Protein AF-A0A1V5IA19-F1 (afdb_monomer_lite)

Radius of gyration: 36.43 Å; chains: 1; bounding box: 67×86×85 Å

Foldseek 3Di:
DQLVVLCVLLVHDQPDDLVVLVVSLVVLCVCLPCVRPNPVSVVSNVSNVVSNVVNVPDDPVSSVVSVVVVVVVDDDDDDDPPDDCPVVVVVVVVVVVVVVVVVVVVVVVVVVVVVVVVVVVVVVVVVVVCVVCVVPDPPCDLLNQLQDPDPVSNLVSLVVQLADADDPSSLVSNLVSLLPDPDAPSSLVSVLSGDDDLVSLQSSLVSNLVPLQVYDPVSLVSNLVSQPDPVSNAVSLLSQLPHPDLQSVLVSLVSHDDLAAHDPVSVVVQLVPLPRPSNQLSNLVSCLRNPDDPVCLVSLVCQLPPRPDPSSVVSSVVSCVVVVSD

Structure (mmCIF, N/CA/C/O backbone):
data_AF-A0A1V5IA19-F1
#
_entry.id   AF-A0A1V5IA19-F1
#
loop_
_atom_site.group_PDB
_atom_site.id
_atom_site.type_symbol
_atom_site.label_atom_id
_atom_site.label_alt_id
_atom_site.label_comp_id
_atom_site.label_asym_id
_atom_site.label_entity_id
_atom_site.label_seq_id
_atom_site.pdbx_PDB_ins_code
_atom_site.Cartn_x
_atom_site.Cartn_y
_atom_site.Cartn_z
_atom_site.occupancy
_atom_site.B_iso_or_equiv
_atom_site.auth_seq_id
_atom_site.auth_comp_id
_atom_site.auth_asym_id
_atom_site.auth_atom_id
_atom_site.pdbx_PDB_model_num
ATOM 1 N N . MET A 1 1 ? -16.331 -37.159 50.639 1.00 64.25 1 MET A N 1
ATOM 2 C CA . MET A 1 1 ? -17.154 -36.950 49.437 1.00 64.25 1 MET A CA 1
ATOM 3 C C . MET A 1 1 ? -16.728 -37.966 48.397 1.00 64.25 1 MET A C 1
ATOM 5 O O . MET A 1 1 ? -15.688 -37.807 47.776 1.00 64.25 1 MET A O 1
ATOM 9 N N . GLU A 1 2 ? -17.451 -39.065 48.281 1.00 78.88 2 GLU A N 1
ATOM 10 C CA . GLU A 1 2 ? -17.140 -40.102 47.293 1.00 78.88 2 GLU A CA 1
ATOM 11 C C . GLU A 1 2 ? -17.305 -39.559 45.860 1.00 78.88 2 GLU A C 1
ATOM 13 O O . GLU A 1 2 ? -18.083 -38.634 45.621 1.00 78.88 2 GLU A O 1
ATOM 18 N N . LEU A 1 3 ? -16.591 -40.120 44.872 1.00 80.50 3 LEU A N 1
ATOM 19 C CA . LEU A 1 3 ? -16.709 -39.660 43.474 1.00 80.50 3 LEU A CA 1
ATOM 20 C C . LEU A 1 3 ? -18.140 -39.820 42.942 1.00 80.50 3 LEU A C 1
ATOM 22 O O . LEU A 1 3 ? -18.610 -38.981 42.179 1.00 80.50 3 LEU A O 1
ATOM 26 N N . SER A 1 4 ? -18.859 -40.848 43.398 1.00 77.81 4 SER A N 1
ATOM 27 C CA . SER A 1 4 ? -20.273 -41.056 43.077 1.00 77.81 4 SER A CA 1
ATOM 28 C C . SER A 1 4 ? -21.171 -39.937 43.600 1.00 77.81 4 SER A C 1
ATOM 30 O O . SER A 1 4 ? -22.060 -39.501 42.878 1.00 77.81 4 SER A O 1
ATOM 32 N N . GLU A 1 5 ? -20.908 -39.441 44.811 1.00 81.88 5 GLU A N 1
ATOM 33 C CA . GLU A 1 5 ? -21.645 -38.318 45.401 1.00 81.88 5 GLU A CA 1
ATOM 34 C C . GLU A 1 5 ? -21.356 -37.022 44.638 1.00 81.88 5 GLU A C 1
ATOM 36 O O . GLU A 1 5 ? -22.240 -36.189 44.492 1.00 81.88 5 GLU A O 1
ATOM 41 N N . CYS A 1 6 ? -20.148 -36.865 44.084 1.00 85.31 6 CYS A N 1
ATOM 42 C CA . CYS A 1 6 ? -19.801 -35.697 43.271 1.00 85.31 6 CYS A CA 1
ATOM 43 C C . CYS A 1 6 ? -20.632 -35.627 41.976 1.00 85.31 6 CYS A C 1
ATOM 45 O O . CYS A 1 6 ? -21.045 -34.539 41.573 1.00 85.31 6 CYS A O 1
ATOM 47 N N . PHE A 1 7 ? -20.898 -36.772 41.330 1.00 85.12 7 PHE A N 1
ATOM 48 C CA . PHE A 1 7 ? -21.790 -36.832 40.163 1.00 85.12 7 PHE A CA 1
ATOM 49 C C . PHE A 1 7 ? -23.240 -36.508 40.550 1.00 85.12 7 PHE A C 1
ATOM 51 O O . PHE A 1 7 ? -23.901 -35.743 39.846 1.00 85.12 7 PHE A O 1
ATOM 58 N N . ASP A 1 8 ? -23.695 -37.021 41.696 1.00 86.94 8 ASP A N 1
ATOM 59 C CA . ASP A 1 8 ? -25.050 -36.793 42.202 1.00 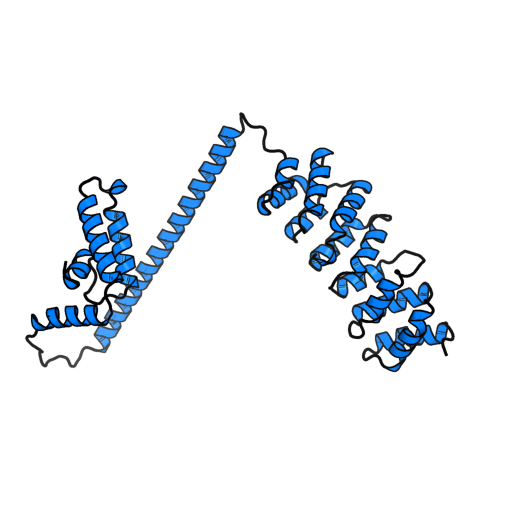86.94 8 ASP A CA 1
ATOM 60 C C . ASP A 1 8 ? -25.257 -35.308 42.604 1.00 86.94 8 ASP A C 1
ATOM 62 O O . ASP A 1 8 ? -26.264 -34.707 42.231 1.00 86.94 8 ASP A O 1
ATOM 66 N N . ILE A 1 9 ? -24.268 -34.665 43.249 1.00 86.69 9 ILE A N 1
ATOM 67 C CA . ILE A 1 9 ? -24.278 -33.227 43.607 1.00 86.69 9 ILE A CA 1
ATOM 68 C C . ILE A 1 9 ? -24.351 -32.330 42.364 1.00 86.69 9 ILE A C 1
ATOM 70 O O . ILE A 1 9 ? -25.044 -31.314 42.369 1.00 86.69 9 ILE A O 1
ATOM 74 N N . LEU A 1 10 ? -23.644 -32.693 41.290 1.00 85.62 10 LEU A N 1
ATOM 75 C CA . LEU A 1 10 ? -23.668 -31.950 40.027 1.00 85.62 10 LEU A CA 1
ATOM 76 C C . LEU A 1 10 ? -24.864 -32.318 39.130 1.00 85.62 10 LEU A C 1
ATOM 78 O O . LEU A 1 10 ? -25.045 -31.696 38.081 1.00 85.62 10 LEU A O 1
ATOM 82 N N . GLY A 1 11 ? -25.677 -33.306 39.519 1.00 85.38 11 GLY A N 1
ATOM 83 C CA . GLY A 1 11 ? -26.848 -33.754 38.764 1.00 85.38 11 GLY A CA 1
ATOM 84 C C . GLY A 1 11 ? -26.503 -34.376 37.408 1.00 85.38 11 GLY A C 1
ATOM 85 O O . GLY A 1 11 ? -27.254 -34.217 36.445 1.00 85.38 11 GLY A O 1
ATOM 86 N N . VAL A 1 12 ? -25.349 -35.037 37.307 1.00 87.62 12 VAL A N 1
ATOM 87 C CA . VAL A 1 12 ? -24.861 -35.683 36.079 1.00 87.62 12 VAL A CA 1
ATOM 88 C C . VAL A 1 12 ? -24.799 -37.197 36.245 1.00 87.62 12 VAL A C 1
ATOM 90 O O . VAL A 1 12 ? -24.646 -37.712 37.350 1.00 87.62 12 VAL A O 1
ATOM 93 N N . GLN A 1 13 ? -24.914 -37.928 35.134 1.00 80.56 13 GLN A N 1
ATOM 94 C CA . GLN A 1 13 ? -24.829 -39.386 35.169 1.00 80.56 13 GLN A CA 1
ATOM 95 C C . GLN A 1 13 ? -23.441 -39.845 35.656 1.00 80.56 13 GLN A C 1
ATOM 97 O O . GLN A 1 13 ? -22.431 -39.235 35.290 1.00 80.56 13 GLN A O 1
ATOM 102 N N . PRO A 1 14 ? -23.357 -40.926 36.453 1.00 77.81 14 PRO A N 1
ATOM 103 C CA . PRO A 1 14 ? -22.077 -41.487 36.864 1.00 77.81 14 PRO A CA 1
ATOM 104 C C . PRO A 1 14 ? -21.232 -41.871 35.640 1.00 77.81 14 PRO A C 1
ATOM 106 O O . PRO A 1 14 ? -21.644 -42.701 34.832 1.00 77.81 14 PRO A O 1
ATOM 109 N N . GLY A 1 15 ? -20.048 -41.265 35.502 1.00 74.25 15 GLY A N 1
ATOM 110 C CA . GLY A 1 15 ? -19.175 -41.455 34.336 1.00 74.25 15 GLY A CA 1
ATOM 111 C C . G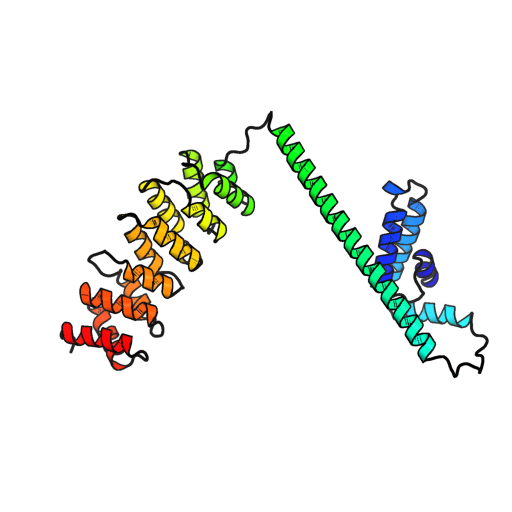LY A 1 15 ? -19.396 -40.461 33.188 1.00 74.25 15 GLY A C 1
ATOM 112 O O . GLY A 1 15 ? -18.849 -40.671 32.107 1.00 74.25 15 GLY A O 1
ATOM 113 N N . ALA A 1 16 ? -20.162 -39.387 33.411 1.00 78.62 16 ALA A N 1
ATOM 114 C CA . ALA A 1 16 ? -20.313 -38.277 32.470 1.00 78.62 16 ALA A CA 1
ATOM 115 C C . ALA A 1 16 ? -18.956 -37.711 32.015 1.00 78.62 16 ALA A C 1
ATOM 117 O O . ALA A 1 16 ? -18.002 -37.608 32.795 1.00 78.62 16 ALA A O 1
ATOM 118 N N . HIS A 1 17 ? -18.876 -37.304 30.746 1.00 77.25 17 HIS A N 1
ATOM 119 C CA . HIS A 1 17 ? -17.646 -36.755 30.177 1.00 77.25 17 HIS A CA 1
ATOM 120 C C . HIS A 1 17 ? -17.290 -35.413 30.846 1.00 77.25 17 HIS A C 1
ATOM 122 O O . HIS A 1 17 ? -18.173 -34.628 31.190 1.00 77.25 17 HIS A O 1
ATOM 128 N N . LEU A 1 18 ? -15.999 -35.069 30.963 1.00 76.56 18 LEU A N 1
ATOM 129 C CA . LEU A 1 18 ? -15.541 -33.820 31.610 1.00 76.56 18 LEU A CA 1
ATOM 130 C C . LEU A 1 18 ? -16.219 -32.548 31.058 1.00 76.56 18 LEU A C 1
ATOM 132 O O . LEU A 1 18 ? -16.437 -31.582 31.789 1.00 76.56 18 LEU A O 1
ATOM 136 N N . LYS A 1 19 ? -16.592 -32.553 29.770 1.00 76.00 19 LYS A N 1
ATOM 137 C CA . LYS A 1 19 ? -17.364 -31.467 29.134 1.00 76.00 19 LYS A CA 1
ATOM 138 C C . LYS A 1 19 ? -18.762 -31.304 29.751 1.00 76.00 19 LYS A C 1
ATOM 140 O O . LYS A 1 19 ? -19.188 -30.177 29.993 1.00 76.00 19 LYS A O 1
ATOM 145 N N . GLU A 1 20 ? -19.448 -32.406 30.043 1.00 81.00 20 GLU A N 1
ATOM 146 C CA . GLU A 1 20 ? -20.772 -32.421 30.678 1.00 81.00 20 GLU A CA 1
ATOM 147 C C . GLU A 1 20 ? -20.682 -32.023 32.150 1.00 81.00 20 GLU A C 1
ATOM 149 O O . GLU A 1 20 ? -21.461 -31.185 32.600 1.00 81.00 20 GLU A O 1
ATOM 154 N N . VAL A 1 21 ? -19.671 -32.525 32.867 1.00 84.12 21 VAL A N 1
ATOM 155 C CA . VAL A 1 21 ? -19.381 -32.147 34.261 1.00 84.12 21 VAL A CA 1
ATOM 156 C C . VAL A 1 21 ? -19.134 -30.637 34.372 1.00 84.12 21 VAL A C 1
ATOM 158 O O . VAL A 1 21 ? -19.717 -29.965 35.223 1.00 84.12 21 VAL A O 1
ATOM 161 N N . ARG A 1 22 ? -18.340 -30.063 33.455 1.00 82.12 22 ARG A N 1
ATOM 162 C CA . ARG A 1 22 ? -18.077 -28.614 33.395 1.00 82.12 22 ARG A CA 1
ATOM 163 C C . ARG A 1 22 ? -19.333 -27.808 33.057 1.00 82.12 22 ARG A C 1
ATOM 165 O O . ARG A 1 22 ? -19.540 -26.736 33.620 1.00 82.12 22 ARG A O 1
ATOM 172 N N . SER A 1 23 ? -20.163 -28.301 32.140 1.00 84.50 23 SER A N 1
ATOM 173 C CA . SER A 1 23 ? -21.427 -27.651 31.773 1.00 84.50 23 SER A CA 1
ATOM 174 C C . SER A 1 23 ? -22.426 -27.655 32.936 1.00 84.50 23 SER A C 1
ATOM 176 O O . SER A 1 23 ? -23.037 -26.631 33.241 1.00 84.50 23 SER A O 1
ATOM 178 N N . ALA A 1 24 ? -22.559 -28.785 33.632 1.00 86.69 24 ALA A N 1
ATOM 179 C CA . ALA A 1 24 ? -23.421 -28.921 34.800 1.00 86.69 24 ALA A CA 1
ATOM 180 C C . ALA A 1 24 ? -22.971 -28.018 35.953 1.00 86.69 24 ALA A C 1
ATOM 182 O O . ALA A 1 24 ? -23.788 -27.263 36.477 1.00 86.69 24 ALA A O 1
ATOM 183 N N . PHE A 1 25 ? -21.669 -27.994 36.253 1.00 89.19 25 PHE A N 1
ATOM 184 C CA . PHE A 1 25 ? -21.111 -27.078 37.243 1.00 89.19 25 PHE A CA 1
ATOM 185 C C . PHE A 1 25 ? -21.406 -25.613 36.902 1.00 89.19 25 PHE A C 1
ATOM 187 O O . PHE A 1 25 ? -21.880 -24.883 37.762 1.00 89.19 25 PHE A O 1
ATOM 194 N N . ARG A 1 26 ? -21.217 -25.177 35.646 1.00 87.31 26 ARG A N 1
ATOM 195 C CA . ARG A 1 26 ? -21.513 -23.788 35.237 1.00 87.31 26 ARG A CA 1
ATOM 196 C C . ARG A 1 26 ? -22.980 -23.411 35.447 1.00 87.31 26 ARG A C 1
ATOM 198 O O . ARG A 1 26 ? -23.256 -22.312 35.915 1.00 87.31 26 ARG A O 1
ATOM 205 N N . ARG A 1 27 ? -23.916 -24.307 35.120 1.00 85.56 27 ARG A N 1
ATOM 206 C CA . ARG A 1 27 ? -25.356 -24.068 35.328 1.00 85.56 27 ARG A CA 1
ATOM 207 C C . ARG A 1 27 ? -25.702 -23.956 36.814 1.00 85.56 27 ARG A C 1
ATOM 209 O O . ARG A 1 27 ? -26.447 -23.061 37.206 1.00 85.56 27 ARG A O 1
ATOM 216 N N . LEU A 1 28 ? -25.127 -24.831 37.636 1.00 86.31 28 LEU A N 1
ATOM 217 C CA . LEU A 1 28 ? -25.363 -24.860 39.079 1.00 86.31 28 LEU A CA 1
ATOM 218 C C . LEU A 1 28 ? -24.714 -23.649 39.775 1.00 86.31 28 LEU A C 1
ATOM 220 O O . LEU A 1 28 ? -25.353 -22.987 40.586 1.00 86.31 28 LEU A O 1
ATOM 224 N N . ALA A 1 29 ? -23.502 -23.274 39.361 1.00 84.94 29 ALA A N 1
ATOM 225 C CA . ALA A 1 29 ? -22.783 -22.090 39.824 1.00 84.94 29 ALA A CA 1
ATOM 226 C C . ALA A 1 29 ? -23.553 -20.790 39.555 1.00 84.94 29 ALA A C 1
ATOM 228 O O . ALA A 1 29 ? -23.636 -19.947 40.438 1.00 84.94 29 ALA A O 1
ATOM 229 N N . LEU A 1 30 ? -24.163 -20.648 38.373 1.00 82.44 30 LEU A N 1
ATOM 230 C CA . LEU A 1 30 ? -24.987 -19.481 38.034 1.00 82.44 30 LEU A CA 1
ATOM 231 C C . LEU A 1 30 ? -26.277 -19.401 38.861 1.00 82.44 30 LEU A C 1
ATOM 233 O O . LEU A 1 30 ? -26.763 -18.310 39.126 1.00 82.44 30 LEU A O 1
ATOM 237 N N . THR A 1 31 ? -26.825 -20.544 39.274 1.00 79.19 31 THR A N 1
ATOM 238 C CA . THR A 1 31 ? -28.091 -20.601 40.024 1.00 79.19 31 THR A CA 1
ATOM 239 C C . THR A 1 31 ? -27.874 -20.431 41.529 1.00 79.19 31 THR A C 1
ATOM 241 O O . THR A 1 31 ? -28.753 -19.945 42.233 1.00 79.19 31 THR A O 1
ATOM 244 N N . CYS A 1 32 ? -26.711 -20.838 42.041 1.00 77.88 32 CYS A N 1
ATOM 245 C CA . CYS A 1 32 ? -26.396 -20.821 43.470 1.00 77.88 32 CYS A CA 1
ATOM 246 C C . CYS A 1 32 ? -25.354 -19.765 43.862 1.00 77.88 32 CYS A C 1
ATOM 248 O O . CYS A 1 32 ? -24.924 -19.766 45.014 1.00 77.88 32 CYS A O 1
ATOM 250 N N . HIS A 1 33 ? -24.940 -18.880 42.944 1.00 76.38 33 HIS A N 1
ATOM 251 C CA . HIS A 1 33 ? -23.956 -17.840 43.250 1.00 76.38 33 HIS A CA 1
ATOM 252 C C . HIS A 1 33 ? -24.447 -16.969 44.420 1.00 76.38 33 HIS A C 1
ATOM 254 O O . HIS A 1 33 ? -25.610 -16.551 44.397 1.00 76.38 33 HIS A O 1
ATOM 260 N N . PRO A 1 34 ? -23.603 -16.677 45.427 1.00 70.50 34 PRO A N 1
ATOM 261 C CA . PRO A 1 34 ? -24.011 -15.916 46.612 1.00 70.50 34 PRO A CA 1
ATOM 262 C C . PRO A 1 34 ? -24.592 -14.534 46.272 1.00 70.50 34 PRO A C 1
ATOM 264 O O . PRO A 1 34 ? -25.526 -14.099 46.940 1.00 70.50 34 PRO A O 1
ATOM 267 N N . ASP A 1 35 ? -24.134 -13.909 45.184 1.00 71.06 35 ASP A N 1
ATOM 268 C CA . ASP A 1 35 ? -24.657 -12.617 44.709 1.00 71.06 35 ASP A CA 1
ATOM 269 C C . ASP A 1 35 ? -26.088 -12.694 44.143 1.00 71.06 35 ASP A C 1
ATOM 271 O O . ASP A 1 35 ? -26.789 -11.688 44.101 1.00 71.06 35 ASP A O 1
ATOM 275 N N . LEU A 1 36 ? -26.530 -13.875 43.693 1.00 66.75 36 LEU A N 1
ATOM 276 C CA . LEU A 1 36 ? -27.836 -14.090 43.052 1.00 66.75 36 LEU A CA 1
ATOM 277 C C . LEU A 1 36 ? -28.843 -14.786 43.980 1.00 66.75 36 LEU A C 1
ATOM 279 O O . LEU A 1 36 ? -30.028 -14.474 43.947 1.00 66.75 36 LEU A O 1
ATOM 283 N N . ALA A 1 37 ? -28.384 -15.735 44.801 1.00 68.38 37 ALA A N 1
ATOM 284 C CA . ALA A 1 37 ? -29.232 -16.581 45.649 1.00 68.38 37 ALA A CA 1
ATOM 285 C C . ALA A 1 37 ? -29.076 -16.303 47.158 1.00 68.38 37 ALA A C 1
ATOM 287 O O . ALA A 1 37 ? -29.690 -16.984 47.985 1.00 68.38 37 ALA A O 1
ATOM 288 N N . GLY A 1 38 ? -28.243 -15.327 47.532 1.00 70.56 38 GLY A N 1
ATOM 289 C CA . GLY A 1 38 ? -27.982 -14.963 48.922 1.00 70.56 38 GLY A CA 1
ATOM 290 C C . GLY A 1 38 ? -27.240 -16.048 49.725 1.00 70.56 38 GLY A C 1
ATOM 291 O O . GLY A 1 38 ? -26.762 -17.047 49.173 1.00 70.56 38 GLY A O 1
ATOM 292 N N . PRO A 1 39 ? -27.148 -15.901 51.060 1.00 68.94 39 PRO A N 1
ATOM 293 C CA . PRO A 1 39 ? -26.340 -16.773 51.925 1.00 68.94 39 PRO A CA 1
ATOM 294 C C . PRO A 1 39 ? -26.806 -18.240 51.961 1.00 68.94 39 PRO A C 1
ATOM 296 O O . PRO A 1 39 ? -26.030 -19.128 52.313 1.00 68.94 39 PRO A O 1
ATOM 299 N N . GLN A 1 40 ? -28.045 -18.532 51.549 1.00 68.88 40 GLN A N 1
ATOM 300 C CA . GLN A 1 40 ? -28.533 -19.910 51.407 1.00 68.88 40 GLN A CA 1
ATOM 301 C C . GLN A 1 40 ? -27.954 -20.625 50.170 1.00 68.88 40 GLN A C 1
ATOM 303 O O . GLN A 1 40 ? -27.815 -21.851 50.177 1.00 68.88 40 GLN A O 1
ATOM 308 N N . GLY A 1 41 ? -27.582 -19.876 49.123 1.00 70.81 41 GLY A N 1
ATOM 309 C CA . GLY A 1 41 ? -26.929 -20.396 47.917 1.00 70.81 41 GLY A CA 1
ATOM 310 C C . GLY A 1 41 ? -25.456 -20.750 48.127 1.00 70.81 41 GLY A C 1
ATOM 311 O O . GLY A 1 41 ? -24.969 -21.705 47.522 1.00 70.81 41 GLY A O 1
ATOM 312 N N . ALA A 1 42 ? -24.780 -20.068 49.059 1.00 74.50 42 ALA A N 1
ATOM 313 C CA . ALA A 1 42 ? -23.351 -20.237 49.328 1.00 74.50 42 ALA A CA 1
ATOM 314 C C . ALA A 1 42 ? -22.967 -21.687 49.679 1.00 74.50 42 ALA A C 1
ATOM 316 O O . ALA A 1 42 ? -22.037 -22.233 49.092 1.00 74.50 42 ALA A O 1
ATOM 317 N N . LYS A 1 43 ? -23.739 -22.363 50.545 1.00 80.88 43 LYS A N 1
ATOM 318 C CA . LYS A 1 43 ? -23.477 -23.768 50.925 1.00 80.88 43 LYS A CA 1
ATOM 319 C C . LYS A 1 43 ? -23.622 -24.739 49.746 1.00 80.88 43 LYS A C 1
ATOM 321 O O . LYS A 1 43 ? -22.866 -25.700 49.628 1.00 80.88 43 LYS A O 1
ATOM 326 N N . LYS A 1 44 ? -24.590 -24.492 48.856 1.00 80.69 44 LYS A N 1
ATOM 327 C CA . LYS A 1 44 ? -24.808 -25.307 47.645 1.00 80.69 44 LYS A CA 1
ATOM 328 C C . LYS A 1 44 ? -23.730 -25.042 46.596 1.00 80.69 44 LYS A C 1
ATOM 330 O O . LYS A 1 44 ? -23.282 -25.974 45.933 1.00 80.69 44 LYS A O 1
ATOM 335 N N . PHE A 1 45 ? -23.294 -23.790 46.477 1.00 85.81 45 PHE A N 1
ATOM 336 C CA . PHE A 1 45 ? -22.192 -23.394 45.611 1.00 85.81 45 PHE A CA 1
ATOM 337 C C . PHE A 1 45 ? -20.872 -24.035 46.050 1.00 85.81 45 PHE A C 1
ATOM 339 O O . PHE A 1 45 ? -20.174 -24.620 45.226 1.00 85.81 45 PHE A O 1
ATOM 346 N N . GLU A 1 46 ? -20.572 -24.005 47.348 1.00 85.94 46 GLU A N 1
ATOM 347 C CA . GLU A 1 46 ? -19.384 -24.633 47.924 1.00 85.94 46 GLU A CA 1
ATOM 348 C C . GLU A 1 46 ? -19.384 -26.154 47.704 1.00 85.94 46 GLU A C 1
ATOM 350 O O . GLU A 1 46 ? -18.395 -26.709 47.222 1.00 85.94 46 GLU A O 1
ATOM 355 N N . ALA A 1 47 ? -20.519 -26.824 47.940 1.00 86.50 47 ALA A N 1
ATOM 356 C CA . ALA A 1 47 ? -20.665 -28.256 47.675 1.00 86.50 47 ALA A CA 1
ATOM 357 C C . ALA A 1 47 ? -20.452 -28.605 46.189 1.00 86.50 47 ALA A C 1
ATOM 359 O O . ALA A 1 47 ? -19.762 -29.576 45.869 1.00 86.50 47 ALA A O 1
ATOM 360 N N . ALA A 1 48 ? -20.989 -27.797 45.270 1.00 86.56 48 ALA A N 1
ATOM 361 C CA . ALA A 1 48 ? -20.811 -27.995 43.834 1.00 86.56 48 ALA A CA 1
ATOM 362 C C . ALA A 1 48 ? -19.375 -27.704 43.365 1.00 86.56 48 ALA A C 1
ATOM 364 O O . ALA A 1 48 ? -18.850 -28.420 42.509 1.00 86.56 48 ALA A O 1
ATOM 365 N N . ALA A 1 49 ? -18.717 -26.691 43.935 1.00 86.62 49 ALA A N 1
ATOM 366 C CA . ALA A 1 49 ? -17.322 -26.368 43.649 1.00 86.62 49 ALA A CA 1
ATOM 367 C C . ALA A 1 49 ? -16.377 -27.474 44.142 1.00 86.62 49 ALA A C 1
ATOM 369 O O . ALA A 1 49 ? -15.495 -27.904 43.394 1.00 86.62 49 ALA A O 1
ATOM 370 N N . ALA A 1 50 ? -16.611 -27.998 45.350 1.00 87.12 50 ALA A N 1
ATOM 371 C CA . ALA A 1 50 ? -15.870 -29.127 45.905 1.00 87.12 50 ALA A CA 1
ATOM 372 C C . ALA A 1 50 ? -16.049 -30.404 45.060 1.00 87.12 50 ALA A C 1
ATOM 374 O O . ALA A 1 50 ? -15.064 -31.078 44.743 1.00 87.12 50 ALA A O 1
ATOM 375 N N . ALA A 1 51 ? -17.280 -30.700 44.625 1.00 87.56 51 ALA A N 1
ATOM 376 C CA . ALA A 1 51 ? -17.578 -31.830 43.745 1.00 87.56 51 ALA A CA 1
ATOM 377 C C . ALA A 1 51 ? -16.876 -31.707 42.378 1.00 87.56 51 ALA A C 1
ATOM 379 O O . ALA A 1 51 ? -16.268 -32.666 41.897 1.00 87.56 51 ALA A O 1
ATOM 380 N N . TYR A 1 52 ? -16.898 -30.518 41.765 1.00 87.00 52 TYR A N 1
ATOM 381 C CA . TYR A 1 52 ? -16.223 -30.260 40.491 1.00 87.00 52 TYR A CA 1
ATOM 382 C C . TYR A 1 52 ? -14.698 -30.380 40.599 1.00 87.00 52 TYR A C 1
ATOM 384 O O . TYR A 1 52 ? -14.072 -31.025 39.756 1.00 87.00 52 TYR A O 1
ATOM 392 N N . ALA A 1 53 ? -14.093 -29.802 41.642 1.00 86.75 53 ALA A N 1
ATOM 393 C CA . ALA A 1 53 ? -12.651 -29.879 41.866 1.00 86.75 53 ALA A CA 1
ATOM 394 C C . ALA A 1 53 ? -12.181 -31.333 42.014 1.00 86.75 53 ALA A C 1
ATOM 396 O O . ALA A 1 53 ? -11.176 -31.718 41.416 1.00 86.75 53 ALA A O 1
ATOM 397 N N . ARG A 1 54 ? -12.954 -32.153 42.736 1.00 86.25 54 ARG A N 1
ATOM 398 C CA . ARG A 1 54 ? -12.649 -33.569 42.961 1.00 86.25 54 ARG A CA 1
ATOM 399 C C . ARG A 1 54 ? -12.814 -34.430 41.709 1.00 86.25 54 ARG A C 1
ATOM 401 O O . ARG A 1 54 ? -12.007 -35.324 41.484 1.00 86.25 54 ARG A O 1
ATOM 408 N N . LEU A 1 55 ? -13.807 -34.147 40.865 1.00 84.12 55 LEU A N 1
ATOM 409 C CA . LEU A 1 55 ? -13.961 -34.827 39.571 1.00 84.12 55 LEU A CA 1
ATOM 410 C C . LEU A 1 55 ? -12.907 -34.394 38.545 1.00 84.12 55 LEU A C 1
ATOM 412 O O . LEU A 1 55 ? -12.535 -35.187 37.685 1.00 84.12 55 LEU A O 1
ATOM 416 N N . LYS A 1 56 ? -12.407 -33.157 38.636 1.00 85.06 56 LYS A N 1
ATOM 417 C CA . LYS A 1 56 ? -11.336 -32.648 37.771 1.00 85.06 56 LYS A CA 1
ATOM 418 C C . LYS A 1 56 ? -9.968 -33.247 38.120 1.00 85.06 56 LYS A C 1
ATOM 420 O O . LYS A 1 56 ? -9.151 -33.416 37.220 1.00 85.06 56 LYS A O 1
ATOM 425 N N . SER A 1 57 ? -9.705 -33.530 39.397 1.00 81.25 57 SER A N 1
ATOM 426 C CA . SER A 1 57 ? -8.435 -34.111 39.860 1.00 81.25 57 SER A CA 1
ATOM 427 C C . SER A 1 57 ? -8.406 -35.643 39.851 1.00 81.25 57 SER A C 1
ATOM 429 O O . SER A 1 57 ? -7.329 -36.224 39.975 1.00 81.25 57 SER A O 1
ATOM 431 N N . ALA A 1 58 ? -9.555 -36.305 39.693 1.00 80.12 58 ALA A N 1
ATOM 432 C CA . ALA A 1 58 ? -9.640 -37.761 39.650 1.00 80.12 58 ALA A CA 1
ATOM 433 C C . ALA A 1 58 ? -9.076 -38.334 38.342 1.00 80.12 58 ALA A C 1
ATOM 435 O O . ALA A 1 58 ? -9.382 -37.862 37.244 1.00 80.12 58 ALA A O 1
ATOM 436 N N . THR A 1 59 ? -8.288 -39.404 38.449 1.00 75.00 59 THR A N 1
ATOM 437 C CA . THR A 1 59 ? -7.785 -40.121 37.272 1.00 75.00 59 THR A CA 1
ATOM 438 C C . THR A 1 59 ? -8.873 -41.020 36.667 1.00 75.00 59 THR A C 1
ATOM 440 O O . THR A 1 59 ? -9.766 -41.490 37.381 1.00 75.00 59 THR A O 1
ATOM 443 N N . PRO A 1 60 ? -8.805 -41.337 35.358 1.00 70.19 60 PRO A N 1
ATOM 444 C CA . PRO A 1 60 ? -9.772 -42.229 34.709 1.00 70.19 60 PRO A CA 1
ATOM 445 C C . PRO A 1 60 ? -9.924 -43.594 35.406 1.00 70.19 60 PRO A C 1
ATOM 447 O O . PRO A 1 60 ? -11.023 -44.149 35.454 1.00 70.19 60 PRO A O 1
ATOM 450 N N . ALA A 1 61 ? -8.843 -44.107 36.008 1.00 68.44 61 ALA A N 1
ATOM 451 C CA . ALA A 1 61 ? -8.849 -45.346 36.783 1.00 68.44 61 ALA A CA 1
ATOM 452 C C . ALA A 1 61 ? -9.732 -45.242 38.042 1.00 68.44 61 ALA A C 1
ATOM 454 O O . ALA A 1 61 ? -10.595 -46.096 38.249 1.00 68.44 61 ALA A O 1
ATOM 455 N N . GLN A 1 62 ? -9.605 -44.158 38.814 1.00 71.81 62 GLN A N 1
ATOM 456 C CA . GLN A 1 62 ? -10.398 -43.904 40.027 1.00 71.81 62 GLN A CA 1
ATOM 457 C C . GLN A 1 62 ? -11.886 -43.692 39.714 1.00 71.81 62 GLN A C 1
ATOM 459 O O . GLN A 1 62 ? -12.767 -44.172 40.434 1.00 71.81 62 GLN A O 1
ATOM 464 N N . ILE A 1 63 ? -12.181 -43.026 38.592 1.00 71.69 63 ILE A N 1
ATOM 465 C CA . ILE A 1 63 ? -13.553 -42.873 38.093 1.00 71.69 63 ILE A CA 1
ATOM 466 C C . ILE A 1 63 ? -14.129 -44.258 37.763 1.00 71.69 63 ILE A C 1
ATOM 468 O O . ILE A 1 63 ? -15.215 -44.593 38.230 1.00 71.69 63 ILE A O 1
ATOM 472 N N . SER A 1 64 ? -13.386 -45.114 37.056 1.00 68.56 64 SER A N 1
ATOM 473 C CA . SER A 1 64 ? -13.847 -46.467 36.713 1.00 68.56 64 SER A CA 1
ATOM 474 C C . SER A 1 64 ? -14.070 -47.377 37.933 1.00 68.56 64 SER A C 1
ATOM 476 O O . SER A 1 64 ? -15.026 -48.155 37.958 1.00 68.56 64 SER A O 1
ATOM 478 N N . GLU A 1 65 ? -13.236 -47.260 38.967 1.00 71.06 65 GLU A N 1
ATOM 479 C CA . GLU A 1 65 ? -13.328 -48.047 40.199 1.00 71.06 65 GLU A CA 1
ATOM 480 C C . GLU A 1 65 ? -14.560 -47.659 41.032 1.00 71.06 65 GLU A C 1
ATOM 482 O O . GLU A 1 65 ? -15.326 -48.525 41.465 1.00 71.06 65 GLU A O 1
ATOM 487 N N . SER A 1 66 ? -14.834 -46.356 41.156 1.00 67.38 66 SER A N 1
ATOM 488 C CA . SER A 1 66 ? -16.036 -45.854 41.840 1.00 67.38 66 SER A CA 1
ATOM 489 C C . SER A 1 66 ? -17.341 -46.282 41.148 1.00 67.38 66 SER A C 1
ATOM 491 O O . SER A 1 66 ? -18.330 -46.609 41.811 1.00 67.38 66 SER A O 1
ATOM 493 N N . LEU A 1 67 ? -17.334 -46.387 39.813 1.00 67.81 67 LEU A N 1
ATOM 494 C CA . LEU A 1 67 ? -18.468 -46.882 39.026 1.00 67.81 67 LEU A CA 1
ATOM 495 C C . LEU A 1 67 ? -18.679 -48.396 39.185 1.00 67.81 67 LEU A C 1
ATOM 497 O O . LEU A 1 67 ? -19.825 -48.852 39.256 1.00 67.81 67 LEU A O 1
ATOM 501 N N . LYS A 1 68 ? -17.598 -49.183 39.301 1.00 64.12 68 LYS A N 1
ATOM 502 C CA . LYS A 1 68 ? -17.671 -50.628 39.596 1.00 64.12 68 LYS A CA 1
ATOM 503 C C . LYS A 1 68 ? -18.278 -50.887 40.978 1.00 64.12 68 LYS A C 1
ATOM 505 O O . LYS A 1 68 ? -19.130 -51.766 41.115 1.00 64.12 68 LYS A O 1
ATOM 510 N N . LYS A 1 69 ? -17.930 -50.065 41.973 1.00 59.22 69 LYS A N 1
ATOM 511 C CA . LYS A 1 69 ? -18.478 -50.147 43.338 1.00 59.22 69 LYS A CA 1
ATOM 512 C C . LYS A 1 69 ? -20.002 -49.919 43.365 1.00 59.22 69 LYS A C 1
ATOM 514 O O . LYS A 1 69 ? -20.705 -50.662 44.047 1.00 59.22 69 LYS A O 1
ATOM 519 N N . LYS A 1 70 ? -20.536 -48.988 42.553 1.00 54.56 70 LYS A N 1
ATOM 520 C CA . LYS A 1 70 ? -21.992 -48.715 42.423 1.00 54.56 70 LYS A CA 1
ATOM 521 C C . LYS A 1 70 ? -22.735 -49.836 41.664 1.00 54.56 70 LYS A C 1
ATOM 523 O O . LYS A 1 70 ? -23.847 -50.185 42.046 1.00 54.56 70 LYS A O 1
ATOM 528 N N . LYS A 1 71 ? -22.104 -50.469 40.659 1.00 49.84 71 LYS A N 1
ATOM 529 C CA . LYS A 1 71 ? -22.670 -51.621 39.912 1.00 49.84 71 LYS A CA 1
ATOM 530 C C . LYS A 1 71 ? -22.814 -52.900 40.748 1.00 49.84 71 LYS A C 1
ATOM 532 O O . LYS A 1 71 ? -23.748 -53.659 40.519 1.00 49.84 71 LYS A O 1
ATOM 537 N N . SER A 1 72 ? -21.946 -53.119 41.740 1.00 42.38 72 SER A N 1
ATOM 538 C CA . SER A 1 72 ? -22.038 -54.288 42.636 1.00 42.38 72 SER A CA 1
ATOM 539 C C . SER A 1 72 ? -23.269 -54.286 43.562 1.00 42.38 72 SER A C 1
ATOM 541 O O . SER A 1 72 ? -23.608 -55.319 44.126 1.00 42.38 72 SER A O 1
ATOM 543 N N . ARG A 1 73 ? -23.979 -53.151 43.687 1.00 43.97 73 ARG A N 1
ATOM 544 C CA . ARG A 1 73 ? -25.191 -53.009 44.518 1.00 43.97 73 ARG A CA 1
ATOM 545 C C . ARG A 1 73 ? -26.511 -53.094 43.743 1.00 43.97 73 ARG A C 1
ATOM 547 O O . ARG A 1 73 ? -27.564 -52.893 44.335 1.00 43.97 73 ARG A O 1
ATOM 554 N N . GLY A 1 74 ? -26.482 -53.390 42.444 1.00 42.38 74 GLY A N 1
ATOM 555 C CA . GLY A 1 74 ? -27.692 -53.418 41.621 1.00 42.38 74 GLY A CA 1
ATOM 556 C C . GLY A 1 74 ? -27.560 -54.344 40.423 1.00 42.38 74 GLY A C 1
ATOM 557 O O . GLY A 1 74 ? -27.437 -53.877 39.295 1.00 42.38 74 GLY A O 1
ATOM 558 N N . ALA A 1 75 ? -27.587 -55.652 40.665 1.00 33.56 75 ALA A N 1
ATOM 559 C CA . ALA A 1 75 ? -27.723 -56.655 39.617 1.00 33.56 75 ALA A CA 1
ATOM 560 C C . ALA A 1 75 ? -28.837 -57.642 39.992 1.00 33.56 75 ALA A C 1
ATOM 562 O O . ALA A 1 75 ? -28.602 -58.602 40.719 1.00 33.56 75 ALA A O 1
ATOM 563 N N . PHE A 1 76 ? -30.050 -57.409 39.483 1.00 27.78 76 PHE A N 1
ATOM 564 C CA . PHE A 1 76 ? -31.059 -58.457 39.349 1.00 27.78 76 PHE A CA 1
ATOM 565 C C . PHE A 1 76 ? -31.933 -58.235 38.104 1.00 27.78 76 PHE A C 1
ATOM 567 O O . PHE A 1 76 ? -32.334 -57.112 37.810 1.00 27.78 76 PHE A O 1
ATOM 574 N N . ALA A 1 77 ? -32.215 -59.355 37.433 1.00 32.59 77 ALA A N 1
ATOM 575 C CA . ALA A 1 77 ? -33.203 -59.612 36.381 1.00 32.59 77 ALA A CA 1
ATOM 576 C C . ALA A 1 77 ? -32.976 -59.029 34.968 1.00 32.59 77 ALA A C 1
ATOM 578 O O . ALA A 1 77 ? -33.423 -57.939 34.615 1.00 32.59 77 ALA A O 1
ATOM 579 N N . GLY A 1 78 ? -32.399 -59.870 34.102 1.00 31.08 78 GLY A N 1
ATOM 580 C CA . GLY A 1 78 ? -32.683 -59.864 32.666 1.00 31.08 78 GLY A CA 1
ATOM 581 C C . GLY A 1 78 ? -33.978 -60.633 32.367 1.00 31.08 78 GLY A C 1
ATOM 582 O O . GLY A 1 78 ? -34.179 -61.727 32.888 1.00 31.08 78 GLY A O 1
ATOM 583 N N . SER A 1 79 ? -34.847 -60.059 31.530 1.00 36.97 79 SER A N 1
ATOM 584 C CA . SER A 1 79 ? -36.062 -60.696 30.995 1.00 36.97 79 SER A CA 1
ATOM 585 C C . SER A 1 79 ? -35.831 -61.155 29.542 1.00 36.97 79 SER A C 1
ATOM 587 O O . SER A 1 79 ? -35.219 -60.405 28.774 1.00 36.97 79 SER A O 1
ATOM 589 N N . PRO A 1 80 ? -36.312 -62.345 29.125 1.00 41.59 80 PRO A N 1
ATOM 590 C CA . PRO A 1 80 ? -35.961 -62.962 27.844 1.00 41.59 80 PRO A CA 1
ATOM 591 C C . PRO A 1 80 ? -36.833 -62.537 26.640 1.00 41.59 80 PRO A C 1
ATOM 593 O O . PRO A 1 80 ? -36.730 -63.139 25.577 1.00 41.59 80 PRO A O 1
ATOM 596 N N . PHE A 1 81 ? -37.653 -61.483 26.737 1.00 38.59 81 PHE A N 1
ATOM 597 C CA . PHE A 1 81 ? -38.638 -61.120 25.693 1.00 38.59 81 PHE A CA 1
ATOM 598 C C . PHE A 1 81 ? -38.287 -59.905 24.801 1.00 38.59 81 PHE A C 1
ATOM 600 O O . PHE A 1 81 ? -39.164 -59.292 24.196 1.00 38.59 81 PHE A O 1
ATOM 607 N N . ALA A 1 82 ? -37.013 -59.535 24.648 1.00 44.25 82 ALA A N 1
ATOM 608 C CA . ALA A 1 82 ? -36.616 -58.355 23.863 1.00 44.25 82 ALA A CA 1
ATOM 609 C C . ALA A 1 82 ? -36.171 -58.675 22.416 1.00 44.25 82 ALA A C 1
ATOM 611 O O . ALA A 1 82 ? -35.065 -58.322 22.002 1.00 44.25 82 ALA A O 1
ATOM 612 N N . ARG A 1 83 ? -37.026 -59.308 21.604 1.00 43.50 83 ARG A N 1
ATOM 613 C CA . ARG A 1 83 ? -36.833 -59.411 20.140 1.00 43.50 83 ARG A CA 1
ATOM 614 C C . ARG A 1 83 ? -38.090 -58.910 19.428 1.00 43.50 83 ARG A C 1
ATOM 616 O O . ARG A 1 83 ? -39.055 -59.641 19.288 1.00 43.50 83 ARG A O 1
ATOM 623 N N . GLY A 1 84 ? -38.071 -57.641 19.010 1.00 46.72 84 GLY A N 1
ATOM 624 C CA . GLY A 1 84 ? -39.155 -57.054 18.205 1.00 46.72 84 GLY A CA 1
ATOM 625 C C . GLY A 1 84 ? -39.170 -55.525 18.052 1.00 46.72 84 GLY A C 1
ATOM 626 O O . GLY A 1 84 ? -39.915 -55.009 17.236 1.00 46.72 84 GLY A O 1
ATOM 627 N N . GLY A 1 85 ? -38.350 -54.763 18.790 1.00 46.53 85 GLY A N 1
ATOM 628 C CA . GLY A 1 85 ? -38.505 -53.297 18.878 1.00 46.53 85 GLY A CA 1
ATOM 629 C C . GLY A 1 85 ? -37.395 -52.425 18.280 1.00 46.53 85 GLY A C 1
ATOM 630 O O . GLY A 1 85 ? -37.279 -51.271 18.688 1.00 46.53 85 GLY A O 1
ATOM 631 N N . LYS A 1 86 ? -36.524 -52.928 17.392 1.00 50.75 86 LYS A N 1
ATOM 632 C CA . LYS A 1 86 ? -35.358 -52.141 16.928 1.00 50.75 86 LYS A CA 1
ATOM 633 C C . LYS A 1 86 ? -35.741 -50.944 16.044 1.00 50.75 86 LYS A C 1
ATOM 635 O O . LYS A 1 86 ? -35.141 -49.884 16.197 1.00 50.75 86 LYS A O 1
ATOM 640 N N . GLU A 1 87 ? -36.767 -51.059 15.204 1.00 46.34 87 GLU A N 1
ATOM 641 C CA . GLU A 1 87 ? -37.219 -49.968 14.319 1.00 46.34 87 GLU A CA 1
ATOM 642 C C . GLU A 1 87 ? -38.063 -48.903 15.030 1.00 46.34 87 GLU A C 1
ATOM 644 O O . GLU A 1 87 ? -37.812 -47.709 14.866 1.00 46.34 87 GLU A O 1
ATOM 649 N N . ALA A 1 88 ? -38.985 -49.303 15.912 1.00 50.50 88 ALA A N 1
ATOM 650 C CA . ALA A 1 88 ? -39.774 -48.363 16.717 1.00 50.50 88 ALA A CA 1
ATOM 651 C C . ALA A 1 88 ? -38.929 -47.605 17.763 1.00 50.50 88 ALA A C 1
ATOM 653 O O . ALA A 1 88 ? -39.267 -46.489 18.164 1.00 50.50 88 ALA A O 1
ATOM 654 N N . ARG A 1 89 ? -37.809 -48.195 18.207 1.00 51.34 89 ARG A N 1
ATOM 655 C CA . ARG A 1 89 ? -36.847 -47.548 19.109 1.00 51.34 89 ARG A CA 1
ATOM 656 C C . ARG A 1 89 ? -35.937 -46.570 18.363 1.00 51.34 89 ARG A C 1
ATOM 658 O O . ARG A 1 89 ? -35.786 -45.456 18.849 1.00 51.34 89 ARG A O 1
ATOM 665 N N . LYS A 1 90 ? -35.457 -46.917 17.158 1.00 56.53 90 LYS A N 1
ATOM 666 C CA . LYS A 1 90 ? -34.703 -46.000 16.279 1.00 56.53 90 LYS A CA 1
ATOM 667 C C . LYS A 1 90 ? -35.526 -44.779 15.858 1.00 56.53 90 LYS A C 1
ATOM 669 O O . LYS A 1 90 ? -35.002 -43.672 15.860 1.00 56.53 90 LYS A O 1
ATOM 674 N N . SER A 1 91 ? -36.816 -44.945 15.548 1.00 55.19 91 SER A N 1
ATOM 675 C CA . SER A 1 91 ? -37.688 -43.818 15.176 1.00 55.19 91 SER A CA 1
ATOM 676 C C . SER A 1 91 ? -38.027 -42.907 16.365 1.00 55.19 91 SER A C 1
ATOM 678 O O . SER A 1 91 ? -38.098 -41.685 16.214 1.00 55.19 91 SER A O 1
ATOM 680 N N . ARG A 1 92 ? -38.168 -43.468 17.576 1.00 57.97 92 ARG A N 1
ATOM 681 C CA . ARG A 1 92 ? -38.293 -42.692 18.824 1.00 57.97 92 ARG A CA 1
ATOM 682 C C . ARG A 1 92 ? -36.991 -42.003 19.228 1.00 57.97 92 ARG A C 1
ATOM 684 O O . ARG A 1 92 ? -37.060 -40.872 19.699 1.00 57.97 92 ARG A O 1
ATOM 691 N N . GLU A 1 93 ? -35.838 -42.643 19.051 1.00 57.78 93 GLU A N 1
ATOM 692 C CA . GLU A 1 93 ? -34.519 -42.037 19.285 1.00 57.78 93 GLU A CA 1
ATOM 693 C C . GLU A 1 93 ? -34.234 -40.920 18.280 1.00 57.78 93 GLU A C 1
ATOM 695 O O . GLU A 1 93 ? -33.857 -39.837 18.704 1.00 57.78 93 GLU A O 1
ATOM 700 N N . GLY A 1 94 ? -34.542 -41.103 16.991 1.00 65.19 94 GLY A N 1
ATOM 701 C CA . GLY A 1 94 ? -34.426 -40.048 15.979 1.00 65.19 94 GLY A CA 1
ATOM 702 C C . GLY A 1 94 ? -35.333 -38.843 16.255 1.00 65.19 94 GLY A C 1
ATOM 703 O O . GLY A 1 94 ? -34.887 -37.704 16.175 1.00 65.19 94 GLY A O 1
ATOM 704 N N . ARG A 1 95 ? -36.590 -39.065 16.680 1.00 62.34 95 ARG A N 1
ATOM 705 C CA . ARG A 1 95 ? -37.490 -37.973 17.113 1.00 62.34 95 ARG A CA 1
ATOM 706 C C . ARG A 1 95 ? -37.039 -37.285 18.404 1.00 62.34 95 ARG A C 1
ATOM 708 O O . ARG A 1 95 ? -37.368 -36.119 18.601 1.00 62.34 95 ARG A O 1
ATOM 715 N N . ARG A 1 96 ? -36.348 -37.992 19.303 1.00 61.81 96 ARG A N 1
ATOM 716 C CA . ARG A 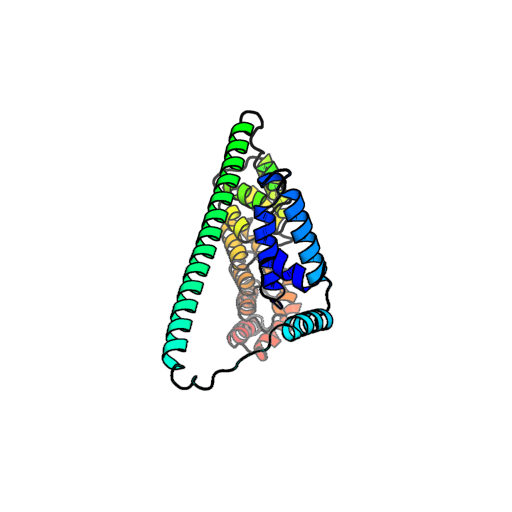1 96 ? -35.777 -37.407 20.528 1.00 61.81 96 ARG A CA 1
ATOM 717 C C . ARG A 1 96 ? -34.524 -36.595 20.216 1.00 61.81 96 ARG A C 1
ATOM 719 O O . ARG A 1 96 ? -34.463 -35.460 20.664 1.00 61.81 96 ARG A O 1
ATOM 726 N N . ALA A 1 97 ? -33.630 -37.121 19.382 1.00 66.69 97 ALA A N 1
ATOM 727 C CA . ALA A 1 97 ? -32.448 -36.418 18.894 1.00 66.69 97 ALA A CA 1
ATOM 728 C C . ALA A 1 97 ? -32.834 -35.144 18.125 1.00 66.69 97 ALA A C 1
ATOM 730 O O . ALA A 1 97 ? -32.348 -34.074 18.453 1.00 66.69 97 ALA A O 1
ATOM 731 N N . ALA A 1 98 ? -33.817 -35.212 17.218 1.00 67.50 98 ALA A N 1
ATOM 732 C CA . ALA A 1 98 ? -34.311 -34.032 16.502 1.00 67.50 98 ALA A CA 1
ATOM 733 C C . ALA A 1 98 ? -34.928 -32.967 17.434 1.00 67.50 98 ALA A C 1
ATOM 735 O O . ALA A 1 98 ? -34.766 -31.772 17.206 1.00 67.50 98 ALA A O 1
ATOM 736 N N . LYS A 1 99 ? -35.616 -33.382 18.511 1.00 69.75 99 LYS A N 1
ATOM 737 C CA . LYS A 1 99 ? -36.131 -32.454 19.535 1.00 69.75 99 LYS A CA 1
ATOM 738 C C . LYS A 1 99 ? -35.025 -31.879 20.424 1.00 69.75 99 LYS A C 1
ATOM 740 O O . LYS A 1 99 ? -35.151 -30.747 20.882 1.00 69.75 99 LYS A O 1
ATOM 745 N N . GLU A 1 100 ? -33.975 -32.646 20.705 1.00 67.94 100 GLU A N 1
ATOM 746 C CA . GLU A 1 100 ? -32.793 -32.166 21.428 1.00 67.94 100 GLU A CA 1
ATOM 747 C C . GLU A 1 100 ? -31.959 -31.202 20.582 1.00 67.94 100 GLU A C 1
ATOM 749 O O . GLU A 1 100 ? -31.485 -30.202 21.121 1.00 67.94 100 GLU A O 1
ATOM 754 N N . ASP A 1 101 ? -31.846 -31.439 19.276 1.00 73.44 101 ASP A N 1
ATOM 755 C CA . ASP A 1 101 ? -31.178 -30.544 18.332 1.00 73.44 101 ASP A CA 1
ATOM 756 C C . ASP A 1 101 ? -31.941 -29.225 18.171 1.00 73.44 101 ASP A C 1
ATOM 758 O O . ASP A 1 101 ? -31.328 -28.167 18.313 1.00 73.44 101 ASP A O 1
ATOM 762 N N . ASP A 1 102 ? -33.269 -29.264 18.003 1.00 74.44 102 ASP A N 1
ATOM 763 C CA . ASP A 1 102 ? -34.129 -28.066 17.974 1.00 74.44 102 ASP A CA 1
ATOM 764 C C . ASP A 1 102 ? -34.024 -27.279 19.292 1.00 74.44 102 ASP A C 1
ATOM 766 O O . ASP A 1 102 ? -33.801 -26.069 19.308 1.00 74.44 102 ASP A O 1
ATOM 770 N N . ARG A 1 103 ? -34.058 -27.967 20.443 1.00 71.56 103 ARG A N 1
ATOM 771 C CA . ARG A 1 103 ? -33.847 -27.318 21.747 1.00 71.56 103 ARG A CA 1
ATOM 772 C C . ARG A 1 103 ? -32.446 -26.711 21.863 1.00 71.56 103 ARG A C 1
ATOM 774 O O . ARG A 1 103 ? -32.297 -25.640 22.445 1.00 71.56 103 ARG A O 1
ATOM 781 N N . SER A 1 104 ? -31.428 -27.373 21.322 1.00 78.44 104 SER A N 1
ATOM 782 C CA . SER A 1 104 ? -30.041 -26.897 21.342 1.00 78.44 104 SER A CA 1
ATOM 783 C C . SER A 1 104 ? -29.803 -25.727 20.388 1.00 78.44 104 SER A C 1
ATOM 785 O O . SER A 1 104 ? -28.956 -24.886 20.683 1.00 78.44 104 SER A O 1
ATOM 787 N N . GLN A 1 105 ? -30.520 -25.665 19.265 1.00 78.00 105 GLN A N 1
ATOM 788 C CA . GLN A 1 105 ? -30.537 -24.513 18.361 1.00 78.00 105 GLN A CA 1
ATOM 789 C C . GLN A 1 105 ? -31.216 -23.325 19.032 1.00 78.00 105 GLN A C 1
ATOM 791 O O . GLN A 1 105 ? -30.570 -22.301 19.202 1.00 78.00 105 GLN A O 1
ATOM 796 N N . ARG A 1 106 ? -32.419 -23.502 19.589 1.00 82.38 106 ARG A N 1
ATOM 797 C CA . ARG A 1 106 ? -33.111 -22.433 20.332 1.00 82.38 106 ARG A CA 1
ATOM 798 C C . ARG A 1 106 ? -32.282 -21.872 21.483 1.00 82.38 106 ARG A C 1
ATOM 800 O O . ARG A 1 106 ? -32.287 -20.673 21.726 1.00 82.38 106 ARG A O 1
ATOM 807 N N . VAL A 1 107 ? -31.551 -22.723 22.208 1.00 84.06 107 VAL A N 1
ATOM 808 C CA . VAL A 1 107 ? -30.643 -22.260 23.272 1.00 84.06 107 VAL A CA 1
ATOM 809 C C . VAL A 1 107 ? -29.483 -21.440 22.701 1.00 84.06 107 VAL A C 1
ATOM 811 O O . VAL A 1 107 ? -29.094 -20.455 23.323 1.00 84.06 107 VAL A O 1
ATOM 814 N N . ARG A 1 108 ? -28.931 -21.815 21.539 1.00 81.25 108 ARG A N 1
ATOM 815 C CA . ARG A 1 108 ? -27.895 -21.023 20.856 1.00 81.25 108 ARG A CA 1
ATOM 816 C C . ARG A 1 108 ? -28.445 -19.681 20.381 1.00 81.25 108 ARG A C 1
ATOM 818 O O . ARG A 1 108 ? -27.789 -18.673 20.619 1.00 81.25 108 ARG A O 1
ATOM 825 N N . ASP A 1 109 ? -29.641 -19.670 19.805 1.00 86.38 109 ASP A N 1
ATOM 826 C CA . ASP A 1 109 ? -30.294 -18.456 19.313 1.00 86.38 109 ASP A CA 1
ATOM 827 C C . ASP A 1 109 ? -30.569 -17.486 20.468 1.00 86.38 109 ASP A C 1
ATOM 829 O O . ASP A 1 109 ? -30.147 -16.336 20.418 1.00 86.38 109 ASP A O 1
ATOM 833 N N . LEU A 1 110 ? -31.120 -17.977 21.584 1.00 91.06 110 LEU A N 1
ATOM 834 C CA . LEU A 1 110 ? -31.325 -17.176 22.797 1.00 91.06 110 LEU A CA 1
ATOM 835 C C . LEU A 1 110 ? -30.010 -16.661 23.405 1.00 91.06 110 LEU A C 1
ATOM 837 O O . LEU A 1 110 ? -29.968 -15.570 23.971 1.00 91.06 110 LEU A O 1
ATOM 841 N N . MET A 1 111 ? -28.922 -17.436 23.328 1.00 85.25 111 MET A N 1
ATOM 842 C CA . MET A 1 111 ? -27.601 -16.969 23.767 1.00 85.25 111 MET A CA 1
ATOM 843 C C . MET A 1 111 ? -27.058 -15.863 22.861 1.00 85.25 111 MET A C 1
ATOM 845 O O . MET A 1 111 ? -26.423 -14.938 23.367 1.00 85.25 111 MET A O 1
ATOM 849 N N . LEU A 1 112 ? -27.303 -15.958 21.554 1.00 89.75 112 LEU A N 1
ATOM 850 C CA . LEU A 1 112 ? -26.881 -14.966 20.574 1.00 89.75 112 LEU A CA 1
ATOM 851 C C . LEU A 1 112 ? -27.693 -13.677 20.723 1.00 89.75 112 LEU A C 1
ATOM 853 O O . LEU A 1 112 ? -27.098 -12.611 20.826 1.00 89.75 112 LEU A O 1
ATOM 857 N N . GLU A 1 113 ? -29.016 -13.771 20.863 1.00 90.50 113 GLU A N 1
ATOM 858 C CA . GLU A 1 113 ? -29.883 -12.630 21.184 1.00 90.50 113 GLU A CA 1
ATOM 859 C C . GLU A 1 113 ? -29.468 -11.958 22.491 1.00 90.50 113 GLU A C 1
ATOM 861 O O . GLU A 1 113 ? -29.307 -10.742 22.539 1.00 90.50 113 GLU A O 1
ATOM 866 N N . ARG A 1 114 ? -29.214 -12.735 23.552 1.00 91.50 114 ARG A N 1
ATOM 867 C CA . ARG A 1 114 ? -28.734 -12.178 24.820 1.00 91.50 114 ARG A CA 1
ATOM 868 C C . ARG A 1 114 ? -27.403 -11.444 24.651 1.00 91.50 114 ARG A C 1
ATOM 870 O O . ARG A 1 114 ? -27.242 -10.372 25.226 1.00 91.50 114 ARG A O 1
ATOM 877 N N . ALA A 1 115 ? -26.461 -12.013 23.899 1.00 88.94 115 ALA A N 1
ATOM 878 C CA . ALA A 1 115 ? -25.176 -11.373 23.636 1.00 88.94 115 ALA A CA 1
ATOM 879 C C . ALA A 1 115 ? -25.355 -10.070 22.842 1.00 88.94 115 ALA A C 1
ATOM 881 O O . ALA A 1 115 ? -24.743 -9.067 23.196 1.00 88.94 115 ALA A O 1
ATOM 882 N N . LEU A 1 116 ? -26.231 -10.062 21.832 1.00 91.75 116 LEU A N 1
ATOM 883 C CA . LEU A 1 116 ? -26.566 -8.860 21.067 1.00 91.75 116 LEU A CA 1
ATOM 884 C C . LEU A 1 116 ? -27.167 -7.778 21.968 1.00 91.75 116 LEU A C 1
ATOM 886 O O . LEU A 1 116 ? -26.632 -6.674 22.022 1.00 91.75 116 LEU A O 1
ATOM 890 N N . VAL A 1 117 ? -28.186 -8.111 22.762 1.00 93.50 117 VAL A N 1
ATOM 891 C CA . VAL A 1 117 ? -28.821 -7.173 23.702 1.00 93.50 117 VAL A CA 1
ATOM 892 C C . VAL A 1 117 ? -27.814 -6.632 24.722 1.00 93.50 117 VAL A C 1
ATOM 894 O O . VAL A 1 117 ? -27.819 -5.445 25.043 1.00 93.50 117 VAL A O 1
ATOM 897 N N . GLU A 1 118 ? -26.902 -7.469 25.222 1.00 91.06 118 GLU A N 1
ATOM 898 C CA . GLU A 1 118 ? -25.840 -7.036 26.133 1.00 91.06 118 GLU A CA 1
ATOM 899 C C . GLU A 1 118 ? -24.847 -6.082 25.444 1.00 91.06 118 GLU A C 1
ATOM 901 O O . GLU A 1 118 ? -24.448 -5.067 26.025 1.00 91.06 118 GLU A O 1
ATOM 906 N N . THR A 1 119 ? -24.496 -6.337 24.180 1.00 87.94 119 THR A N 1
ATOM 907 C CA . THR A 1 119 ? -23.669 -5.409 23.397 1.00 87.94 119 THR A CA 1
ATOM 908 C C . THR A 1 119 ? -24.388 -4.095 23.099 1.00 87.94 119 THR A C 1
ATOM 910 O O . THR A 1 119 ? -23.792 -3.034 23.255 1.00 87.94 119 THR A O 1
ATOM 913 N N . GLU A 1 120 ? -25.678 -4.124 22.773 1.00 90.81 120 GLU A N 1
ATOM 914 C CA . GLU A 1 120 ? -26.483 -2.918 22.568 1.00 90.81 120 GLU A CA 1
ATOM 915 C C . GLU A 1 120 ? -26.569 -2.083 23.847 1.00 90.81 120 GLU A C 1
ATOM 917 O O . GLU A 1 120 ? -26.343 -0.876 23.815 1.00 90.81 120 GLU A O 1
ATOM 922 N N . LEU A 1 121 ? -26.796 -2.719 25.000 1.00 90.44 121 LEU A N 1
ATOM 923 C CA . LEU A 1 121 ? -26.799 -2.053 26.305 1.00 90.44 121 LEU A CA 1
ATOM 924 C C . LEU A 1 121 ? -25.440 -1.444 26.655 1.00 90.44 121 LEU A C 1
ATOM 926 O O . LEU A 1 121 ? -25.379 -0.340 27.199 1.00 90.44 121 LEU A O 1
ATOM 930 N N . THR A 1 122 ? -24.338 -2.142 26.374 1.00 87.62 122 THR A N 1
ATOM 931 C CA . THR A 1 122 ? -22.998 -1.592 26.629 1.00 87.62 122 THR A CA 1
ATOM 932 C C . THR A 1 122 ? -22.686 -0.422 25.700 1.00 87.62 122 THR A C 1
ATOM 934 O O . THR A 1 122 ? -22.200 0.602 26.181 1.00 87.62 122 THR A O 1
ATOM 937 N N . LEU A 1 123 ? -23.037 -0.509 24.415 1.00 84.69 123 LEU A N 1
ATOM 938 C CA . LEU A 1 123 ? -22.916 0.595 23.462 1.00 84.69 123 LEU A CA 1
ATOM 939 C C . LEU A 1 123 ? -23.780 1.791 23.872 1.00 84.69 123 LEU A C 1
ATOM 941 O O . LEU A 1 123 ? -23.271 2.908 23.920 1.00 84.69 123 LEU A O 1
ATOM 945 N N . ALA A 1 124 ? -25.037 1.567 24.257 1.00 81.69 124 ALA A N 1
ATOM 946 C CA . ALA A 1 124 ? -25.935 2.615 24.734 1.00 81.69 124 ALA A CA 1
ATOM 947 C C . ALA A 1 124 ? -25.361 3.333 25.962 1.00 81.69 124 ALA A C 1
ATOM 949 O O . ALA A 1 124 ? -25.356 4.560 26.006 1.00 81.69 124 ALA A O 1
ATOM 950 N N . ARG A 1 125 ? -24.779 2.596 26.919 1.00 84.12 125 ARG A N 1
ATOM 951 C CA . ARG A 1 125 ? -24.084 3.193 28.074 1.00 84.12 125 ARG A CA 1
ATOM 952 C C . ARG A 1 125 ? -22.847 3.987 27.670 1.00 84.12 125 ARG A C 1
ATOM 954 O O . ARG A 1 125 ? -22.571 5.015 28.279 1.00 84.12 125 ARG A O 1
ATOM 961 N N . ILE A 1 126 ? -22.078 3.519 26.685 1.00 80.62 126 ILE A N 1
ATOM 962 C CA . ILE A 1 126 ? -20.914 4.255 26.172 1.00 80.62 126 ILE A CA 1
ATOM 963 C C . ILE A 1 126 ? -21.371 5.561 25.520 1.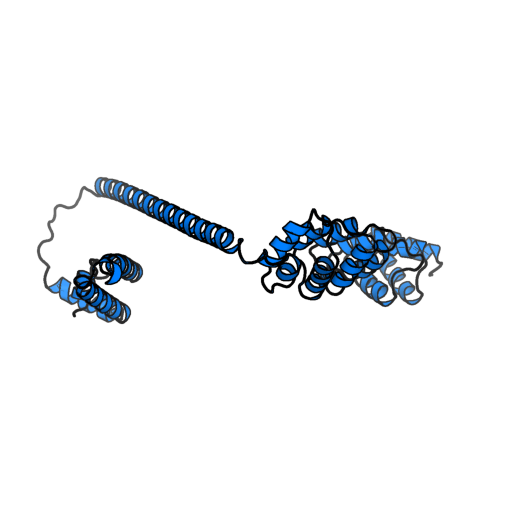00 80.62 126 ILE A C 1
ATOM 965 O O . ILE A 1 126 ? -20.784 6.603 25.804 1.00 80.62 126 ILE A O 1
ATOM 969 N N . VAL A 1 127 ? -22.431 5.522 24.709 1.00 77.75 127 VAL A N 1
ATOM 970 C CA . VAL A 1 127 ? -23.020 6.701 24.060 1.00 77.75 127 VAL A CA 1
ATOM 971 C C . VAL A 1 127 ? -23.590 7.665 25.094 1.00 77.75 127 VAL A C 1
ATOM 973 O O . VAL A 1 127 ? -23.285 8.850 25.051 1.00 77.75 127 VAL A O 1
ATOM 976 N N . GLU A 1 128 ? -24.349 7.174 26.070 1.00 76.12 128 GLU A N 1
ATOM 977 C CA . GLU A 1 128 ? -24.911 7.991 27.145 1.00 76.12 128 GLU A CA 1
ATOM 978 C C . GLU A 1 128 ? -23.808 8.620 28.004 1.00 76.12 128 GLU A C 1
ATOM 980 O O . GLU A 1 128 ? -23.853 9.808 28.316 1.00 76.12 128 GLU A O 1
ATOM 985 N N . LYS A 1 129 ? -22.770 7.853 28.350 1.00 72.69 129 LYS A N 1
ATOM 986 C CA . LYS A 1 129 ? -21.600 8.379 29.055 1.00 72.69 129 LYS A CA 1
ATOM 987 C C . LYS A 1 129 ? -20.878 9.423 28.209 1.00 72.69 129 LYS A C 1
ATOM 989 O O . LYS A 1 129 ? -20.484 10.451 28.753 1.00 72.69 129 LYS A O 1
ATOM 994 N N . ALA A 1 130 ? -20.717 9.198 26.908 1.00 63.53 130 ALA A N 1
ATOM 995 C CA . ALA A 1 130 ? -20.124 10.173 26.000 1.00 63.53 130 ALA A CA 1
ATOM 996 C C . ALA A 1 130 ? -20.968 11.456 25.917 1.00 63.53 130 ALA A C 1
ATOM 998 O O . ALA A 1 130 ? -20.402 12.540 25.996 1.00 63.53 130 ALA A O 1
ATOM 999 N N . ALA A 1 131 ? -22.299 11.345 25.868 1.00 64.19 131 ALA A N 1
ATOM 1000 C CA . ALA A 1 131 ? -23.223 12.478 25.869 1.00 64.19 131 ALA A CA 1
ATOM 1001 C C . ALA A 1 131 ? -23.172 13.267 27.189 1.00 64.19 131 ALA A C 1
ATOM 1003 O O . ALA A 1 131 ? -23.025 14.482 27.171 1.00 64.19 131 ALA A O 1
ATOM 1004 N N . ARG A 1 132 ? -23.188 12.581 28.342 1.00 63.75 132 ARG A N 1
ATOM 1005 C CA . ARG A 1 132 ? -23.077 13.208 29.675 1.00 63.75 132 ARG A CA 1
ATOM 1006 C C . ARG A 1 132 ? -21.714 13.856 29.922 1.00 63.75 132 ARG A C 1
ATOM 1008 O O . ARG A 1 132 ? -21.622 14.840 30.643 1.00 63.75 132 ARG A O 1
ATOM 1015 N N . THR A 1 133 ? -20.646 13.294 29.352 1.00 53.19 133 THR A N 1
ATOM 1016 C CA . THR A 1 133 ? -19.291 13.869 29.454 1.00 53.19 133 THR A CA 1
ATOM 1017 C C . THR A 1 133 ? -19.070 14.991 28.426 1.00 53.19 133 THR A C 1
ATOM 1019 O O . THR A 1 133 ? -18.154 15.793 28.592 1.00 53.19 133 THR A O 1
ATOM 1022 N N . GLY A 1 134 ? -19.909 15.068 27.387 1.00 47.31 134 GLY A N 1
ATOM 1023 C CA . GLY A 1 134 ? -19.836 16.053 26.306 1.00 47.31 134 GLY A CA 1
ATOM 1024 C C . GLY A 1 134 ? -20.145 17.494 26.721 1.00 47.31 134 GLY A C 1
ATOM 1025 O O . GLY A 1 134 ? -19.718 18.403 26.023 1.00 47.31 134 GLY A O 1
ATOM 1026 N N . ASP A 1 135 ? -20.786 17.712 27.875 1.00 47.88 135 ASP A N 1
ATOM 1027 C CA . ASP A 1 135 ? -21.029 19.061 28.419 1.00 47.88 135 ASP A CA 1
ATOM 1028 C C . ASP A 1 135 ? -19.840 19.629 29.220 1.00 47.88 135 ASP A C 1
ATOM 1030 O O . ASP A 1 135 ? -19.848 20.796 29.599 1.00 47.88 135 ASP A O 1
ATOM 1034 N N . SER A 1 136 ? -18.805 18.829 29.515 1.00 44.72 136 SER A N 1
ATOM 1035 C CA . SER A 1 136 ? -17.680 19.269 30.370 1.00 44.72 136 SER A CA 1
ATOM 1036 C C . SER A 1 136 ? -16.283 18.834 29.915 1.00 44.72 136 SER A C 1
ATOM 1038 O O . SER A 1 136 ? -15.288 19.289 30.478 1.00 44.72 136 SER A O 1
ATOM 1040 N N . ARG A 1 137 ? -16.163 17.999 28.878 1.00 48.47 137 ARG A N 1
ATOM 1041 C CA . ARG A 1 137 ? -14.899 17.768 28.168 1.00 48.47 137 ARG A CA 1
ATOM 1042 C C . ARG A 1 137 ? -15.108 18.135 26.714 1.00 48.47 137 ARG A C 1
ATOM 1044 O O . ARG A 1 137 ? -15.901 17.479 26.043 1.00 48.47 137 ARG A O 1
ATOM 1051 N N . GLU A 1 138 ? -14.378 19.139 26.230 1.00 51.41 138 GLU A N 1
ATOM 1052 C CA . GLU A 1 138 ? -14.268 19.375 24.792 1.00 51.41 138 GLU A CA 1
ATOM 1053 C C . GLU A 1 138 ? -13.992 18.031 24.096 1.00 51.41 138 GLU A C 1
ATOM 1055 O O . GLU A 1 138 ? -13.173 17.240 24.592 1.00 51.41 138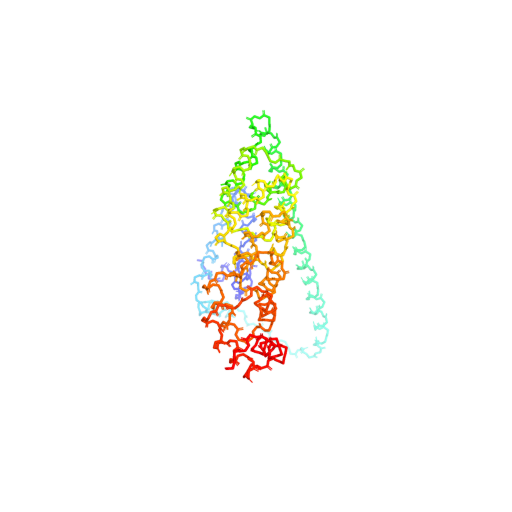 GLU A O 1
ATOM 1060 N N . PRO A 1 139 ? -14.711 17.697 23.009 1.00 57.47 139 PRO A N 1
ATOM 1061 C CA . PRO A 1 139 ? -14.508 16.433 22.324 1.00 57.47 139 PRO A CA 1
ATOM 1062 C C . PRO A 1 139 ? -13.026 16.320 21.969 1.00 57.47 139 PRO A C 1
ATOM 1064 O O . PRO A 1 139 ? -12.508 17.178 21.263 1.00 57.47 139 PRO A O 1
ATOM 1067 N N . VAL A 1 140 ? -12.357 15.268 22.470 1.00 64.62 140 VAL A N 1
ATOM 1068 C CA . VAL A 1 140 ? -10.936 14.980 22.194 1.00 64.62 140 VAL A CA 1
ATOM 1069 C C . VAL A 1 140 ? -10.656 15.287 20.730 1.00 64.62 140 VAL A C 1
ATOM 1071 O O . VAL A 1 140 ? -11.272 14.647 19.862 1.00 64.62 140 VAL A O 1
ATOM 1074 N N . SER A 1 141 ? -9.784 16.272 20.492 1.00 85.19 141 SER A N 1
ATOM 1075 C CA . SER A 1 141 ? -9.574 16.844 19.166 1.00 85.19 141 SER A CA 1
ATOM 1076 C C . SER A 1 141 ? -9.165 15.756 18.178 1.00 85.19 141 SER A C 1
ATOM 1078 O O . SER A 1 141 ? -8.556 14.740 18.536 1.00 85.19 141 SER A O 1
ATOM 1080 N N . VAL A 1 142 ? -9.510 15.947 16.907 1.00 88.31 142 VAL A N 1
ATOM 1081 C CA . VAL A 1 142 ? -9.123 15.013 15.842 1.00 88.31 142 VAL A CA 1
ATOM 1082 C C . VAL A 1 142 ? -7.600 14.820 15.825 1.00 88.31 142 VAL A C 1
ATOM 1084 O O . VAL A 1 142 ? -7.131 13.687 15.713 1.00 88.31 142 VAL A O 1
ATOM 1087 N N . ALA A 1 143 ? -6.838 15.892 16.061 1.00 90.31 143 ALA A N 1
ATOM 1088 C CA . ALA A 1 143 ? -5.388 15.867 16.239 1.00 90.31 143 ALA A CA 1
ATOM 1089 C C . ALA A 1 143 ? -4.931 14.860 17.314 1.00 90.31 143 ALA A C 1
ATOM 1091 O O . ALA A 1 143 ? -4.092 13.994 17.047 1.00 90.31 143 ALA A O 1
ATOM 1092 N N . GLN A 1 144 ? -5.537 14.887 18.506 1.00 91.12 144 GLN A N 1
ATOM 1093 C CA . GLN A 1 144 ? -5.193 13.954 19.582 1.00 91.12 144 GLN A CA 1
ATOM 1094 C C . GLN A 1 144 ? -5.555 12.501 19.234 1.00 91.12 144 GLN A C 1
ATOM 1096 O O . GLN A 1 144 ? -4.820 11.575 19.586 1.00 91.12 144 GLN A O 1
ATOM 1101 N N . ARG A 1 145 ? -6.656 12.277 18.503 1.00 92.69 145 ARG A N 1
ATOM 1102 C CA . ARG A 1 145 ? -7.055 10.929 18.055 1.00 92.69 145 ARG A CA 1
ATOM 1103 C C . ARG A 1 145 ? -6.104 10.362 17.001 1.00 92.69 145 ARG A C 1
ATOM 1105 O O . ARG A 1 145 ? -5.763 9.184 17.083 1.00 92.69 145 ARG A O 1
ATOM 1112 N N . LEU A 1 146 ? -5.618 11.185 16.069 1.00 93.56 146 LEU A N 1
ATOM 1113 C CA . LEU A 1 146 ? -4.587 10.787 15.099 1.00 93.56 146 LEU A CA 1
ATOM 1114 C C . LEU A 1 146 ? -3.275 10.376 15.778 1.00 93.56 146 LEU A C 1
ATOM 1116 O O . LEU A 1 146 ? -2.584 9.477 15.304 1.00 93.56 146 LEU A O 1
ATOM 1120 N N . ALA A 1 147 ? -2.942 11.002 16.909 1.00 93.31 147 ALA A N 1
ATOM 1121 C CA . ALA A 1 147 ? -1.766 10.661 17.704 1.00 93.31 147 ALA A CA 1
ATOM 1122 C C . ALA A 1 147 ? -1.942 9.399 18.577 1.00 93.31 147 ALA A C 1
ATOM 1124 O O . ALA A 1 147 ? -0.990 8.989 19.244 1.00 93.31 147 ALA A O 1
ATOM 1125 N N . SER A 1 148 ? -3.123 8.772 18.583 1.00 93.62 148 SER A N 1
ATOM 1126 C CA . SER A 1 148 ? -3.395 7.579 19.388 1.00 93.62 148 SER A CA 1
ATOM 1127 C C . SER A 1 148 ? -2.585 6.363 18.929 1.00 93.62 148 SER A C 1
ATOM 1129 O O . SER A 1 148 ? -2.410 6.105 17.735 1.00 93.62 148 SER A O 1
ATOM 1131 N N . SER A 1 149 ? -2.151 5.541 19.886 1.00 92.19 149 SER A N 1
ATOM 1132 C CA . SER A 1 149 ? -1.501 4.255 19.614 1.00 92.19 149 SER A CA 1
ATOM 1133 C C . SER A 1 149 ? -2.456 3.222 19.003 1.00 92.19 149 SER A C 1
ATOM 1135 O O . SER A 1 149 ? -2.002 2.321 18.294 1.00 92.19 149 SER A O 1
ATOM 1137 N N . HIS A 1 150 ? -3.770 3.368 19.204 1.00 92.25 150 HIS A N 1
ATOM 1138 C CA . HIS A 1 150 ? -4.762 2.394 18.755 1.00 92.25 150 HIS A CA 1
ATOM 1139 C C . HIS A 1 150 ? -5.189 2.629 17.289 1.00 92.25 150 HIS A C 1
ATOM 1141 O O . HIS A 1 150 ? -5.737 3.693 16.988 1.00 92.25 150 HIS A O 1
ATOM 1147 N N . PRO A 1 151 ? -5.036 1.647 16.374 1.00 92.00 151 PRO A N 1
ATOM 1148 C CA . PRO A 1 151 ? -5.322 1.821 14.943 1.00 92.00 151 PRO A CA 1
ATOM 1149 C C . PRO A 1 151 ? -6.773 2.224 14.662 1.00 92.00 151 PRO A C 1
ATOM 1151 O O . PRO A 1 151 ? -7.003 3.187 13.939 1.00 92.00 151 PRO A O 1
ATOM 1154 N N . GLY A 1 152 ? -7.748 1.595 15.326 1.00 90.75 152 GLY A N 1
ATOM 1155 C CA . GLY A 1 152 ? -9.162 1.954 15.156 1.00 90.75 152 GLY A CA 1
ATOM 1156 C C . GLY A 1 152 ? -9.499 3.400 15.553 1.00 90.75 152 GLY A C 1
ATOM 1157 O O . GLY A 1 152 ? -10.355 4.021 14.934 1.00 90.75 152 GLY A O 1
ATOM 1158 N N . VAL A 1 153 ? -8.795 3.983 16.534 1.00 91.94 153 VAL A N 1
ATOM 1159 C CA . VAL A 1 153 ? -9.014 5.389 16.926 1.00 91.94 153 VAL A CA 1
ATOM 1160 C C . VAL A 1 153 ? -8.501 6.327 15.836 1.00 91.94 153 VAL A C 1
ATOM 1162 O O . VAL A 1 153 ? -9.150 7.325 15.527 1.00 91.94 153 VAL A O 1
ATOM 1165 N N . ARG A 1 154 ? -7.369 5.977 15.218 1.00 93.56 154 ARG A N 1
ATOM 1166 C CA . ARG A 1 154 ? -6.813 6.722 14.088 1.00 93.56 154 ARG A CA 1
ATOM 1167 C C . ARG A 1 154 ? -7.700 6.622 12.856 1.00 93.56 154 ARG A C 1
ATOM 1169 O O . ARG A 1 154 ? -7.953 7.644 12.234 1.00 93.56 154 ARG A O 1
ATOM 1176 N N . LEU A 1 155 ? -8.226 5.436 12.549 1.00 93.50 155 LEU A N 1
ATOM 1177 C CA . LEU A 1 155 ? -9.148 5.247 11.429 1.00 93.50 155 LEU A CA 1
ATOM 1178 C C . LEU A 1 155 ? -10.415 6.101 11.590 1.00 93.50 155 LEU A C 1
ATOM 1180 O O . LEU A 1 155 ? -10.804 6.806 10.666 1.00 93.50 155 LEU A O 1
ATOM 1184 N N . LEU A 1 156 ? -11.010 6.129 12.786 1.00 91.00 156 LEU A N 1
ATOM 1185 C CA . LEU A 1 156 ? -12.154 7.004 13.069 1.00 91.00 156 LEU A CA 1
ATOM 1186 C C . LEU A 1 156 ? -11.803 8.494 12.922 1.00 91.00 156 LEU A C 1
ATOM 1188 O O . LEU A 1 156 ? -12.615 9.276 12.429 1.00 91.00 156 LEU A O 1
ATOM 1192 N N . ALA A 1 157 ? -10.597 8.895 13.334 1.00 92.06 157 ALA A N 1
ATOM 1193 C CA . ALA A 1 157 ? -10.114 10.263 13.154 1.00 92.06 157 ALA A CA 1
ATOM 1194 C C . ALA A 1 157 ? -9.918 10.615 11.669 1.00 92.06 157 ALA A C 1
ATOM 1196 O O . ALA A 1 157 ? -10.310 11.697 11.240 1.00 92.06 157 ALA A O 1
ATOM 1197 N N . MET A 1 158 ? -9.380 9.684 10.877 1.00 92.81 158 MET A N 1
ATOM 1198 C CA . MET A 1 158 ? -9.267 9.806 9.421 1.00 92.81 158 MET A CA 1
ATOM 1199 C C . MET A 1 158 ? -10.643 9.921 8.755 1.00 92.81 158 MET A C 1
ATOM 1201 O O . MET A 1 158 ? -10.826 10.769 7.884 1.00 92.81 158 MET A O 1
ATOM 1205 N N . GLY A 1 159 ? -11.631 9.152 9.223 1.00 90.31 159 GLY A N 1
ATOM 1206 C CA . GLY A 1 159 ? -13.035 9.258 8.815 1.00 90.31 159 GLY A CA 1
ATOM 1207 C C . GLY A 1 159 ? -13.613 10.661 8.984 1.00 90.31 159 GLY A C 1
ATOM 1208 O O . GLY A 1 159 ? -14.250 11.186 8.073 1.00 90.31 159 GLY A O 1
ATOM 1209 N N . ALA A 1 160 ? -13.331 11.307 10.118 1.00 87.56 160 ALA A N 1
ATOM 1210 C CA . ALA A 1 160 ? -13.749 12.686 10.369 1.00 87.56 160 ALA A CA 1
ATOM 1211 C C . ALA A 1 160 ? -13.026 13.714 9.469 1.00 87.56 160 ALA A C 1
ATOM 1213 O O . ALA A 1 160 ? -13.577 14.778 9.176 1.00 87.56 160 ALA A O 1
ATOM 1214 N N . LEU A 1 161 ? -11.809 13.401 9.007 1.00 88.25 161 LEU A N 1
ATOM 1215 C CA . LEU A 1 161 ? -10.996 14.281 8.155 1.00 88.25 161 LEU A CA 1
ATOM 1216 C C . LEU A 1 161 ? -11.271 14.152 6.665 1.00 88.25 161 LEU A C 1
ATOM 1218 O O . LEU A 1 161 ? -11.058 15.112 5.933 1.00 88.25 161 LEU A O 1
ATOM 1222 N N . ALA A 1 162 ? -11.763 13.003 6.209 1.00 81.25 162 ALA A N 1
ATOM 1223 C CA . ALA A 1 162 ? -11.930 12.673 4.793 1.00 81.25 162 ALA A CA 1
ATOM 1224 C C . ALA A 1 162 ? -12.835 13.638 3.997 1.00 81.25 162 ALA A C 1
ATOM 1226 O O . ALA A 1 162 ? -12.977 13.487 2.791 1.00 81.25 162 ALA A O 1
ATOM 1227 N N . ARG A 1 163 ? -13.490 14.609 4.645 1.00 75.31 163 ARG A N 1
ATOM 1228 C CA . ARG A 1 163 ? -14.381 15.595 4.008 1.00 75.31 163 ARG A CA 1
ATOM 1229 C C . ARG A 1 163 ? -14.167 17.023 4.505 1.00 75.31 163 ARG A C 1
ATOM 1231 O O . ARG A 1 163 ? -14.995 17.889 4.237 1.00 75.31 163 ARG A O 1
ATOM 1238 N N . SER A 1 164 ? -13.102 17.265 5.262 1.00 79.19 164 SER A N 1
ATOM 1239 C CA . SER A 1 164 ? -12.798 18.578 5.821 1.00 79.19 164 SER A CA 1
ATOM 1240 C C . SER A 1 164 ? -11.374 18.990 5.478 1.00 79.19 164 SER A C 1
ATOM 1242 O O . SER A 1 164 ? -10.476 18.161 5.324 1.00 79.19 164 SER A O 1
ATOM 1244 N N . LYS A 1 165 ? -11.168 20.299 5.343 1.00 86.56 165 LYS A N 1
ATOM 1245 C CA . LYS A 1 165 ? -9.828 20.854 5.205 1.00 86.56 165 LYS A CA 1
ATOM 1246 C C . LYS A 1 165 ? -9.150 20.809 6.577 1.00 86.56 165 LYS A C 1
ATOM 1248 O O . LYS A 1 165 ? -9.671 21.434 7.504 1.00 86.56 165 LYS A O 1
ATOM 1253 N N . PRO A 1 166 ? -8.017 20.105 6.732 1.00 88.56 166 PRO A N 1
ATOM 1254 C CA . PRO A 1 166 ? -7.346 20.027 8.016 1.00 88.56 166 PRO A CA 1
ATOM 1255 C C . PRO A 1 166 ? -6.754 21.392 8.374 1.00 88.56 166 PRO A C 1
ATOM 1257 O O . PRO A 1 166 ? -6.095 22.042 7.555 1.00 88.56 166 PRO A O 1
ATOM 1260 N N . ASP A 1 167 ? -6.976 21.817 9.613 1.00 89.69 167 ASP A N 1
ATOM 1261 C CA . ASP A 1 167 ? -6.264 22.942 10.203 1.00 89.69 167 ASP A CA 1
ATOM 1262 C C . ASP A 1 167 ? -4.788 22.574 10.450 1.00 89.69 167 ASP A C 1
ATOM 1264 O O . ASP A 1 167 ? -4.354 21.430 10.271 1.00 89.69 167 ASP A O 1
ATOM 1268 N N . ARG A 1 168 ? -3.978 23.562 10.841 1.00 91.38 168 ARG A N 1
ATOM 1269 C CA . ARG A 1 168 ? -2.524 23.383 10.967 1.00 91.38 168 ARG A CA 1
ATOM 1270 C C . ARG A 1 168 ? -2.153 22.296 11.981 1.00 91.38 168 ARG A C 1
ATOM 1272 O O . ARG A 1 168 ? -1.228 21.526 11.728 1.00 91.38 168 ARG A O 1
ATOM 1279 N N . GLU A 1 169 ? -2.859 22.230 13.108 1.00 91.56 169 GLU A N 1
ATOM 1280 C CA . GLU A 1 169 ? -2.586 21.260 14.171 1.00 91.56 169 GLU A CA 1
ATOM 1281 C C . GLU A 1 169 ? -2.982 19.838 13.759 1.00 91.56 169 GLU A C 1
ATOM 1283 O O . GLU A 1 169 ? -2.195 18.894 13.918 1.00 91.56 169 GLU A O 1
ATOM 1288 N N . THR A 1 170 ? -4.167 19.673 13.164 1.00 92.50 170 THR A N 1
ATOM 1289 C CA . THR A 1 170 ? -4.618 18.357 12.705 1.00 92.50 170 THR A CA 1
ATOM 1290 C C . THR A 1 170 ? -3.761 17.850 11.554 1.00 92.50 170 THR A C 1
ATOM 1292 O O . THR A 1 170 ? -3.401 16.673 11.537 1.00 92.50 170 THR A O 1
ATOM 1295 N N . PHE A 1 171 ? -3.350 18.727 10.634 1.00 94.69 171 PHE A N 1
ATOM 1296 C CA . PHE A 1 171 ? -2.440 18.355 9.553 1.00 94.69 171 PHE A CA 1
ATOM 1297 C C . PHE A 1 171 ? -1.068 17.901 10.079 1.00 94.69 171 PHE A C 1
ATOM 1299 O O . PHE A 1 171 ? -0.563 16.856 9.666 1.00 94.69 171 PHE A O 1
ATOM 1306 N N . ALA A 1 172 ? -0.485 18.619 11.045 1.00 94.94 172 ALA A N 1
ATOM 1307 C CA . ALA A 1 172 ? 0.768 18.204 11.678 1.00 94.94 172 ALA A CA 1
ATOM 1308 C C . ALA A 1 172 ? 0.632 16.839 12.379 1.00 94.94 172 ALA A C 1
ATOM 1310 O O . ALA A 1 172 ? 1.521 15.987 12.282 1.00 94.94 172 ALA A O 1
ATOM 1311 N N . SER A 1 173 ? -0.507 16.596 13.033 1.00 95.25 173 SER A N 1
ATOM 1312 C CA . SER A 1 173 ? -0.812 15.311 13.672 1.00 95.25 173 SER A CA 1
ATOM 1313 C C . SER A 1 173 ? -0.980 14.179 12.657 1.00 95.25 173 SER A C 1
ATOM 1315 O O . SER A 1 173 ? -0.495 13.074 12.902 1.00 95.25 173 SER A O 1
ATOM 1317 N N . LEU A 1 174 ? -1.588 14.454 11.498 1.00 95.06 174 LEU A N 1
ATOM 1318 C CA . LEU A 1 174 ? -1.723 13.518 10.378 1.00 95.06 174 LEU A CA 1
ATOM 1319 C C . LEU A 1 174 ? -0.350 13.126 9.827 1.00 95.06 174 LEU A C 1
ATOM 1321 O O . LEU A 1 174 ? -0.028 11.945 9.728 1.00 95.06 174 LEU A O 1
ATOM 1325 N N . VAL A 1 175 ? 0.505 14.102 9.536 1.00 95.62 175 VAL A N 1
ATOM 1326 C CA . VAL A 1 175 ? 1.874 13.843 9.070 1.00 95.62 175 VAL A CA 1
ATOM 1327 C C . VAL A 1 175 ? 2.663 13.050 10.118 1.00 95.62 175 VAL A C 1
ATOM 1329 O O . VAL A 1 175 ? 3.313 12.052 9.796 1.00 95.62 175 VAL A O 1
ATOM 1332 N N . GLY A 1 176 ? 2.566 13.435 11.394 1.00 95.81 176 GLY A N 1
ATOM 1333 C CA . GLY A 1 176 ? 3.189 12.711 12.503 1.00 95.81 176 GLY A CA 1
ATOM 1334 C C . GLY A 1 176 ? 2.656 11.285 12.672 1.00 95.81 176 GLY A C 1
ATOM 1335 O O . GLY A 1 176 ? 3.395 10.396 13.098 1.00 95.81 176 GLY A O 1
ATOM 1336 N N . MET A 1 177 ? 1.390 11.045 12.335 1.00 95.50 177 MET A N 1
ATOM 1337 C CA . MET A 1 177 ? 0.788 9.718 12.309 1.00 95.50 177 MET A CA 1
ATOM 1338 C C . MET A 1 177 ? 1.410 8.852 11.210 1.00 95.50 177 MET A C 1
ATOM 1340 O O . MET A 1 177 ? 1.929 7.775 11.506 1.00 95.50 177 MET A O 1
ATOM 1344 N N . LEU A 1 178 ? 1.434 9.344 9.971 1.00 94.19 178 LEU A N 1
ATOM 1345 C CA . LEU A 1 178 ? 1.969 8.617 8.810 1.00 94.19 178 LEU A CA 1
ATOM 1346 C C . LEU A 1 178 ? 3.470 8.310 8.946 1.00 94.19 178 LEU A C 1
ATOM 1348 O O . LEU A 1 178 ? 3.950 7.271 8.495 1.00 94.19 178 LEU A O 1
ATOM 1352 N N . ARG A 1 179 ? 4.226 9.181 9.628 1.00 94.06 179 ARG A N 1
ATOM 1353 C CA . ARG A 1 179 ? 5.645 8.936 9.940 1.00 94.06 179 ARG A CA 1
ATOM 1354 C C . ARG A 1 179 ? 5.859 7.833 10.974 1.00 94.06 179 ARG A C 1
ATOM 1356 O O . ARG A 1 179 ? 6.937 7.234 10.987 1.00 94.06 179 ARG A O 1
ATOM 1363 N N . ARG A 1 180 ? 4.886 7.585 11.854 1.00 93.25 180 ARG A N 1
ATOM 1364 C CA . ARG A 1 180 ? 4.995 6.613 12.953 1.00 93.25 180 ARG A CA 1
ATOM 1365 C C . ARG A 1 180 ? 4.463 5.242 12.566 1.00 93.25 180 ARG A C 1
ATOM 1367 O O . ARG A 1 180 ? 5.130 4.247 12.841 1.00 93.25 180 ARG A O 1
ATOM 1374 N N . TRP A 1 181 ? 3.307 5.189 11.914 1.00 90.62 181 TRP A N 1
ATOM 1375 C CA . TRP A 1 181 ? 2.608 3.940 11.621 1.00 90.62 181 TRP A CA 1
ATOM 1376 C C . TRP A 1 181 ? 2.434 3.749 10.110 1.00 90.62 181 TRP A C 1
ATOM 1378 O O . TRP A 1 181 ? 2.077 4.711 9.429 1.00 90.62 181 TRP A O 1
ATOM 1388 N N . PRO A 1 182 ? 2.672 2.537 9.574 1.00 85.44 182 PRO A N 1
ATOM 1389 C CA . PRO A 1 182 ? 2.336 2.243 8.186 1.00 85.44 182 PRO A CA 1
ATOM 1390 C C . PRO A 1 182 ? 0.816 2.369 7.998 1.00 85.44 182 PRO A C 1
ATOM 1392 O O . PRO A 1 182 ? 0.072 1.860 8.843 1.00 85.44 182 PRO A O 1
ATOM 1395 N N . PRO A 1 183 ? 0.344 3.059 6.948 1.00 87.19 183 PRO A N 1
ATOM 1396 C CA . PRO A 1 183 ? -1.080 3.114 6.661 1.00 87.19 183 PRO A CA 1
ATOM 1397 C C . PRO A 1 183 ? -1.549 1.762 6.110 1.00 87.19 183 PRO A C 1
ATOM 1399 O O . PRO A 1 183 ? -0.860 1.136 5.303 1.00 87.19 183 PRO A O 1
ATOM 1402 N N . ASP A 1 184 ? -2.715 1.324 6.565 1.00 89.31 184 ASP A N 1
ATOM 1403 C CA . ASP A 1 184 ? -3.466 0.227 5.960 1.00 89.31 184 ASP A CA 1
ATOM 1404 C C . ASP A 1 184 ? -4.352 0.756 4.818 1.00 89.31 184 ASP A C 1
ATOM 1406 O O . ASP A 1 184 ? -4.407 1.963 4.554 1.00 89.31 184 ASP A O 1
ATOM 1410 N N . ASP A 1 185 ? -5.023 -0.155 4.115 1.00 92.06 185 ASP A N 1
ATOM 1411 C CA . ASP A 1 185 ? -5.877 0.197 2.978 1.00 92.06 185 ASP A CA 1
ATOM 1412 C C . ASP A 1 185 ? -7.028 1.131 3.387 1.00 92.06 185 ASP A C 1
ATOM 1414 O O . ASP A 1 185 ? -7.324 2.083 2.664 1.00 92.06 185 ASP A O 1
ATOM 1418 N N . ASP A 1 186 ? -7.595 0.942 4.582 1.00 92.12 186 ASP A N 1
ATOM 1419 C CA . ASP A 1 186 ? -8.676 1.779 5.109 1.00 92.12 186 ASP A CA 1
ATOM 1420 C C . ASP A 1 186 ? -8.195 3.217 5.378 1.00 92.12 186 ASP A C 1
ATOM 1422 O O . ASP A 1 186 ? -8.861 4.191 5.014 1.00 92.12 186 ASP A O 1
ATOM 1426 N N . ILE A 1 187 ? -7.015 3.393 5.987 1.00 92.81 187 ILE A N 1
ATOM 1427 C CA . ILE A 1 187 ? -6.403 4.716 6.183 1.00 92.81 187 ILE A CA 1
ATOM 1428 C C . ILE A 1 187 ? -6.107 5.366 4.831 1.00 92.81 187 ILE A C 1
ATOM 1430 O O . ILE A 1 187 ? -6.337 6.568 4.675 1.00 92.81 187 ILE A O 1
ATOM 1434 N N . MET A 1 188 ? -5.602 4.600 3.860 1.00 92.38 188 MET A N 1
ATOM 1435 C CA . MET A 1 188 ? -5.291 5.114 2.526 1.00 92.38 188 MET A CA 1
ATOM 1436 C C . MET A 1 188 ? -6.541 5.578 1.780 1.00 92.38 188 MET A C 1
ATOM 1438 O O . MET A 1 188 ? -6.505 6.647 1.169 1.00 92.38 188 MET A O 1
ATOM 1442 N N . GLU A 1 189 ? -7.648 4.837 1.870 1.00 92.00 189 GLU A N 1
ATOM 1443 C CA . GLU A 1 189 ? -8.936 5.238 1.299 1.00 92.00 189 GLU A CA 1
ATOM 1444 C C . GLU A 1 189 ? -9.337 6.629 1.804 1.00 92.00 189 GLU A C 1
ATOM 1446 O O . GLU A 1 189 ? -9.515 7.554 1.006 1.00 92.00 189 GLU A O 1
ATOM 1451 N N . HIS A 1 190 ? -9.352 6.821 3.125 1.00 92.81 190 HIS A N 1
ATOM 1452 C CA . HIS A 1 190 ? -9.695 8.103 3.738 1.00 92.81 190 HIS A CA 1
ATOM 1453 C C . HIS A 1 190 ? -8.697 9.212 3.397 1.00 92.81 190 HIS A C 1
ATOM 1455 O O . HIS A 1 190 ? -9.105 10.343 3.136 1.00 92.81 190 HIS A O 1
ATOM 1461 N N . LEU A 1 191 ? -7.397 8.904 3.360 1.00 92.12 191 LEU A N 1
ATOM 1462 C CA . LEU A 1 191 ? -6.344 9.866 3.032 1.00 92.12 191 LEU A CA 1
ATOM 1463 C C . LEU A 1 191 ? -6.538 10.465 1.637 1.00 92.12 191 LEU A C 1
ATOM 1465 O O . LEU A 1 191 ? -6.353 11.668 1.457 1.00 92.12 191 LEU A O 1
ATOM 1469 N N . THR A 1 192 ? -6.951 9.652 0.660 1.00 89.69 192 THR A N 1
ATOM 1470 C CA . THR A 1 192 ? -7.180 10.142 -0.707 1.00 89.69 192 THR A CA 1
ATOM 1471 C C . THR A 1 192 ? -8.397 11.061 -0.849 1.00 89.69 192 THR A C 1
ATOM 1473 O O . THR A 1 192 ? -8.513 11.761 -1.856 1.00 89.69 192 THR A O 1
ATOM 1476 N N . LEU A 1 193 ? -9.277 11.102 0.153 1.00 90.56 193 LEU A N 1
ATOM 1477 C CA . LEU A 1 193 ? -10.464 11.958 0.170 1.00 90.56 193 LEU A CA 1
ATOM 1478 C C . LEU A 1 193 ? -10.215 13.319 0.839 1.00 90.56 193 LEU A C 1
ATOM 1480 O O . LEU A 1 193 ? -11.010 14.237 0.653 1.00 90.56 193 LEU A O 1
ATOM 1484 N N . ILE A 1 194 ? -9.115 13.473 1.585 1.00 89.94 194 ILE A N 1
ATOM 1485 C CA . ILE A 1 194 ? -8.803 14.720 2.293 1.00 89.94 194 ILE A CA 1
ATOM 1486 C C . ILE A 1 194 ? -8.567 15.858 1.290 1.00 89.94 194 ILE A C 1
ATOM 1488 O O . ILE A 1 194 ? -7.790 15.730 0.335 1.00 89.94 194 ILE A O 1
ATOM 1492 N N . ASP A 1 195 ? -9.195 17.003 1.559 1.00 88.38 195 ASP A N 1
ATOM 1493 C CA . ASP A 1 195 ? -8.967 18.242 0.821 1.00 88.38 195 ASP A CA 1
ATOM 1494 C C . ASP A 1 195 ? -7.628 18.875 1.240 1.00 88.38 195 ASP A C 1
ATOM 1496 O O . ASP A 1 195 ? -7.521 19.582 2.246 1.00 88.38 195 ASP A O 1
ATOM 1500 N N . CYS A 1 196 ? -6.574 18.552 0.485 1.00 87.94 196 CYS A N 1
ATOM 1501 C CA . CYS A 1 196 ? -5.208 19.027 0.707 1.00 87.94 196 CYS A CA 1
ATOM 1502 C C . CYS A 1 196 ? -4.717 19.936 -0.426 1.00 87.94 196 CYS A C 1
ATOM 1504 O O . CYS A 1 196 ? -4.884 19.632 -1.613 1.00 87.94 196 CYS A O 1
ATOM 1506 N N . THR A 1 197 ? -3.978 20.987 -0.061 1.00 89.06 197 THR A N 1
ATOM 1507 C CA . THR A 1 197 ? -3.208 21.802 -1.015 1.00 89.06 197 THR A CA 1
ATOM 1508 C C . THR A 1 197 ? -2.062 20.995 -1.641 1.00 89.06 197 THR A C 1
ATOM 1510 O O . THR A 1 197 ? -1.654 19.953 -1.127 1.00 89.06 197 THR A O 1
ATOM 1513 N N . ALA A 1 198 ? -1.488 21.473 -2.751 1.00 85.81 198 ALA A N 1
ATOM 1514 C CA . ALA A 1 198 ? -0.360 20.793 -3.400 1.00 85.81 198 ALA A CA 1
ATOM 1515 C C . ALA A 1 198 ? 0.865 20.627 -2.474 1.00 85.81 198 ALA A C 1
ATOM 1517 O O . ALA A 1 198 ? 1.546 19.606 -2.537 1.00 85.81 198 ALA A O 1
ATOM 1518 N N . GLU A 1 199 ? 1.117 21.600 -1.596 1.00 87.44 199 GLU A N 1
ATOM 1519 C CA . GLU A 1 199 ? 2.190 21.557 -0.594 1.00 87.44 199 GLU A CA 1
ATOM 1520 C C . GLU A 1 199 ? 1.914 20.500 0.480 1.00 87.44 199 GLU A C 1
ATOM 1522 O O . GLU A 1 199 ? 2.777 19.679 0.784 1.00 87.44 199 GLU A O 1
ATOM 1527 N N . GLN A 1 200 ? 0.678 20.441 0.982 1.00 90.38 200 GLN A N 1
ATOM 1528 C CA . GLN A 1 200 ? 0.255 19.422 1.943 1.00 90.38 200 GLN A CA 1
ATOM 1529 C C . GLN A 1 200 ? 0.354 18.007 1.358 1.00 90.38 200 GLN A C 1
ATOM 1531 O O . GLN A 1 200 ? 0.816 17.084 2.029 1.00 90.38 200 GLN A O 1
ATOM 1536 N N . LYS A 1 201 ? -0.016 17.831 0.083 1.00 89.06 201 LYS A N 1
ATOM 1537 C CA . LYS A 1 201 ? 0.154 16.552 -0.623 1.00 89.06 201 LYS A CA 1
ATOM 1538 C C . LYS A 1 201 ? 1.620 16.126 -0.683 1.00 89.06 201 LYS A C 1
ATOM 1540 O O . LYS A 1 201 ? 1.915 14.958 -0.442 1.00 89.06 201 LYS A O 1
ATOM 1545 N N . LEU A 1 202 ? 2.534 17.055 -0.975 1.00 88.25 202 LEU A N 1
ATOM 1546 C CA . LEU A 1 202 ? 3.975 16.781 -0.988 1.00 88.25 202 LEU A CA 1
ATOM 1547 C C . LEU A 1 202 ? 4.483 16.340 0.386 1.00 88.25 202 LEU A C 1
ATOM 1549 O O . LEU A 1 202 ? 5.250 15.383 0.469 1.00 88.25 202 LEU A O 1
ATOM 1553 N N . GLU A 1 203 ? 4.032 16.991 1.457 1.00 91.44 203 GLU A N 1
ATOM 1554 C CA . GLU A 1 203 ? 4.440 16.633 2.815 1.00 91.44 203 GLU A CA 1
ATOM 1555 C C . GLU A 1 203 ? 3.897 15.262 3.246 1.00 91.44 203 GLU A C 1
ATOM 1557 O O . GLU A 1 203 ? 4.633 14.466 3.833 1.00 91.44 203 GLU A O 1
ATOM 1562 N N . ILE A 1 204 ? 2.652 14.936 2.887 1.00 91.69 204 ILE A N 1
ATOM 1563 C CA . ILE A 1 204 ? 2.076 13.598 3.085 1.00 91.69 204 ILE A CA 1
ATOM 1564 C C . ILE A 1 204 ? 2.879 12.546 2.313 1.00 91.69 204 ILE A C 1
ATOM 1566 O O . ILE A 1 204 ? 3.264 11.519 2.871 1.00 91.69 204 ILE A O 1
ATOM 1570 N N . ILE A 1 205 ? 3.179 12.808 1.040 1.00 89.44 205 ILE A N 1
ATOM 1571 C CA . ILE A 1 205 ? 3.971 11.902 0.205 1.00 89.44 205 ILE A CA 1
ATOM 1572 C C . ILE A 1 205 ? 5.363 11.704 0.816 1.00 89.44 205 ILE A C 1
ATOM 1574 O O . ILE A 1 205 ? 5.837 10.574 0.896 1.00 89.44 205 ILE A O 1
ATOM 1578 N N . ALA A 1 206 ? 6.019 12.762 1.299 1.00 89.88 206 ALA A N 1
ATOM 1579 C CA . ALA A 1 206 ? 7.290 12.669 2.019 1.00 89.88 206 ALA A CA 1
ATOM 1580 C C . ALA A 1 206 ? 7.180 11.858 3.323 1.00 89.88 206 ALA A C 1
ATOM 1582 O O . ALA A 1 206 ? 8.058 11.056 3.618 1.00 89.88 206 ALA A O 1
ATOM 1583 N N . ALA A 1 207 ? 6.088 11.996 4.078 1.00 92.19 207 ALA A N 1
ATOM 1584 C CA . ALA A 1 207 ? 5.855 11.207 5.288 1.00 92.19 207 ALA A CA 1
ATOM 1585 C C . ALA A 1 207 ? 5.706 9.701 5.008 1.00 92.19 207 ALA A C 1
ATOM 1587 O O . ALA A 1 207 ? 6.135 8.876 5.818 1.00 92.19 207 ALA A O 1
ATOM 1588 N N . LEU A 1 208 ? 5.119 9.354 3.860 1.00 90.50 208 LEU A N 1
ATOM 1589 C CA . LEU A 1 208 ? 4.906 7.976 3.419 1.00 90.50 208 LEU A CA 1
ATOM 1590 C C . LEU A 1 208 ? 6.144 7.332 2.784 1.00 90.50 208 LEU A C 1
ATOM 1592 O O . LEU A 1 208 ? 6.226 6.105 2.747 1.00 90.50 208 LEU A O 1
ATOM 1596 N N . GLU A 1 209 ? 7.108 8.131 2.318 1.00 87.19 209 GLU A N 1
ATOM 1597 C CA . GLU A 1 209 ? 8.303 7.686 1.585 1.00 87.19 209 GLU A CA 1
ATOM 1598 C C . GLU A 1 209 ? 8.961 6.421 2.140 1.00 87.19 209 GLU A C 1
ATOM 1600 O O . GLU A 1 209 ? 9.103 5.460 1.380 1.00 87.19 209 GLU A O 1
ATOM 1605 N N . PRO A 1 210 ? 9.303 6.343 3.443 1.00 89.06 210 PRO A N 1
ATOM 1606 C CA . PRO A 1 210 ? 10.080 5.218 3.952 1.00 89.06 210 PRO A CA 1
ATOM 1607 C C . PRO A 1 210 ? 9.299 3.899 3.935 1.00 89.06 210 PRO A C 1
ATOM 1609 O O . PRO A 1 210 ? 9.871 2.841 4.173 1.00 89.06 210 PRO A O 1
ATOM 1612 N N . ARG A 1 211 ? 7.983 3.955 3.703 1.00 88.62 211 ARG A N 1
ATOM 1613 C CA . ARG A 1 211 ? 7.040 2.842 3.856 1.00 88.62 211 ARG A CA 1
ATOM 1614 C C . ARG A 1 211 ? 6.244 2.551 2.592 1.00 88.62 211 ARG A C 1
ATOM 1616 O O . ARG A 1 211 ? 5.371 1.695 2.629 1.00 88.62 211 ARG A O 1
ATOM 1623 N N . VAL A 1 212 ? 6.558 3.205 1.473 1.00 89.19 212 VAL A N 1
ATOM 1624 C CA . VAL A 1 212 ? 5.888 2.962 0.184 1.00 89.19 212 VAL A CA 1
ATOM 1625 C C . VAL A 1 212 ? 5.892 1.476 -0.190 1.00 89.19 212 VAL A C 1
ATOM 1627 O O . VAL A 1 212 ? 4.891 0.967 -0.673 1.00 89.19 212 VAL A O 1
ATOM 1630 N N . HIS A 1 213 ? 6.983 0.764 0.094 1.00 89.38 213 HIS A N 1
ATOM 1631 C CA . HIS A 1 213 ? 7.125 -0.669 -0.174 1.00 89.38 213 HIS A CA 1
ATOM 1632 C C . HIS A 1 213 ? 6.191 -1.577 0.653 1.00 89.38 213 HIS A C 1
ATOM 1634 O O . HIS A 1 213 ? 6.082 -2.758 0.336 1.00 89.38 213 HIS A O 1
ATOM 1640 N N . LEU A 1 214 ? 5.560 -1.055 1.714 1.00 91.19 214 LEU A N 1
ATOM 1641 C CA . LEU A 1 214 ? 4.609 -1.781 2.566 1.00 91.19 214 LEU A CA 1
ATOM 1642 C C . LEU A 1 214 ? 3.156 -1.622 2.107 1.00 91.19 214 LEU A C 1
ATOM 1644 O O . LEU A 1 214 ? 2.277 -2.287 2.650 1.00 91.19 214 LEU A O 1
ATOM 1648 N N . LEU A 1 215 ? 2.889 -0.720 1.160 1.00 92.06 215 LEU A N 1
ATOM 1649 C CA . LEU A 1 215 ? 1.539 -0.489 0.666 1.00 92.06 215 LEU A CA 1
ATOM 1650 C C . LEU A 1 215 ? 1.050 -1.695 -0.139 1.00 92.06 215 LEU A C 1
ATOM 1652 O O . LEU A 1 215 ? 1.820 -2.363 -0.831 1.00 92.06 215 LEU A O 1
ATOM 1656 N N . SER A 1 216 ? -0.256 -1.948 -0.088 1.00 94.00 216 SER A N 1
ATOM 1657 C CA . SER A 1 216 ? -0.880 -2.858 -1.043 1.00 94.00 216 SER A CA 1
ATOM 1658 C C . SER A 1 216 ? -0.807 -2.275 -2.459 1.00 94.00 216 SER A C 1
ATOM 1660 O O . SER A 1 216 ? -0.686 -1.061 -2.657 1.00 94.00 216 SER A O 1
ATOM 1662 N N . GLU A 1 217 ? -0.938 -3.134 -3.471 1.00 94.88 217 GLU A N 1
ATOM 1663 C CA . GLU A 1 217 ? -0.999 -2.699 -4.871 1.00 94.88 217 GLU A CA 1
ATOM 1664 C C . GLU A 1 217 ? -2.138 -1.689 -5.110 1.00 94.88 217 GLU A C 1
ATOM 1666 O O . GLU A 1 217 ? -1.943 -0.675 -5.785 1.00 94.88 217 GLU A O 1
ATOM 1671 N N . ALA A 1 218 ? -3.310 -1.921 -4.508 1.00 93.44 218 ALA A N 1
ATOM 1672 C CA . ALA A 1 218 ? -4.456 -1.022 -4.615 1.00 93.44 218 ALA A CA 1
ATOM 1673 C C . ALA A 1 218 ? -4.160 0.350 -3.989 1.00 93.44 218 ALA A C 1
ATOM 1675 O O . ALA A 1 218 ? -4.373 1.382 -4.630 1.00 93.44 218 ALA A O 1
ATOM 1676 N N . SER A 1 219 ? -3.597 0.362 -2.778 1.00 93.38 219 SER A N 1
ATOM 1677 C CA . SER A 1 219 ? -3.218 1.586 -2.067 1.00 93.38 219 SER A CA 1
ATOM 1678 C C . SER A 1 219 ? -2.134 2.379 -2.794 1.00 93.38 219 SER A C 1
ATOM 1680 O O . SER A 1 219 ? -2.234 3.604 -2.900 1.00 93.38 219 SER A O 1
ATOM 1682 N N . ALA A 1 220 ? -1.135 1.701 -3.366 1.00 93.62 220 ALA A N 1
ATOM 1683 C CA . ALA A 1 220 ? -0.107 2.340 -4.180 1.00 93.62 220 ALA A CA 1
ATOM 1684 C C . ALA A 1 220 ? -0.719 3.035 -5.409 1.00 93.62 220 ALA A C 1
ATOM 1686 O O . ALA A 1 220 ? -0.434 4.207 -5.667 1.00 93.62 220 ALA A O 1
ATOM 1687 N N . PHE A 1 221 ? -1.625 2.371 -6.135 1.00 92.69 221 PHE A N 1
ATOM 1688 C CA . PHE A 1 221 ? -2.301 2.986 -7.281 1.00 92.69 221 PHE A CA 1
ATOM 1689 C C . PHE A 1 221 ? -3.209 4.155 -6.901 1.00 92.69 221 PHE A C 1
ATOM 1691 O O . PHE A 1 221 ? -3.238 5.159 -7.624 1.00 92.69 221 PHE A O 1
ATOM 1698 N N . SER A 1 222 ? -3.933 4.052 -5.786 1.00 91.44 222 SER A N 1
ATOM 1699 C CA . SER A 1 222 ? -4.745 5.149 -5.253 1.00 91.44 222 SER A CA 1
ATOM 1700 C C . SER A 1 222 ? -3.876 6.356 -4.902 1.00 91.44 222 SER A C 1
ATOM 1702 O O . SER A 1 222 ? -4.186 7.474 -5.318 1.00 91.44 222 SER A O 1
ATOM 1704 N N . LEU A 1 223 ? -2.728 6.133 -4.255 1.00 90.69 223 LEU A N 1
ATOM 1705 C CA . LEU A 1 223 ? -1.767 7.186 -3.929 1.00 90.69 223 LEU A CA 1
ATOM 1706 C C . LEU A 1 223 ? -1.185 7.852 -5.187 1.00 90.69 223 LEU A C 1
ATOM 1708 O O . LEU A 1 223 ? -1.148 9.078 -5.267 1.00 90.69 223 LEU A O 1
ATOM 1712 N N . MET A 1 224 ? -0.796 7.073 -6.203 1.00 90.94 224 MET A N 1
ATOM 1713 C CA . MET A 1 224 ? -0.300 7.599 -7.487 1.00 90.94 224 MET A CA 1
ATOM 1714 C C . MET A 1 224 ? -1.345 8.434 -8.239 1.00 90.94 224 MET A C 1
ATOM 1716 O O . MET A 1 224 ? -1.008 9.403 -8.924 1.00 90.94 224 MET A O 1
ATOM 1720 N N . ARG A 1 225 ? -2.626 8.065 -8.133 1.00 89.69 225 ARG A N 1
ATOM 1721 C CA . ARG A 1 225 ? -3.730 8.841 -8.709 1.00 89.69 225 ARG A CA 1
ATOM 1722 C C . ARG A 1 225 ? -3.956 10.133 -7.932 1.00 89.69 225 ARG A C 1
ATOM 1724 O O . ARG A 1 225 ? -4.100 11.183 -8.544 1.00 89.69 225 ARG A O 1
ATOM 1731 N N . TRP A 1 226 ? -3.961 10.063 -6.606 1.00 89.00 226 TRP A N 1
ATOM 1732 C CA . TRP A 1 226 ? -4.207 11.210 -5.732 1.00 89.00 226 TRP A CA 1
ATOM 1733 C C . TRP A 1 226 ? -3.079 12.255 -5.773 1.00 89.00 226 TRP A C 1
ATOM 1735 O O . TRP A 1 226 ? -3.330 13.466 -5.724 1.00 89.00 226 TRP A O 1
ATOM 1745 N N . GLY A 1 227 ? -1.839 11.782 -5.915 1.00 83.31 227 GLY A N 1
ATOM 1746 C CA . GLY A 1 227 ? -0.624 12.587 -6.012 1.00 83.31 227 GLY A CA 1
ATOM 1747 C C . GLY A 1 227 ? -0.334 13.165 -7.400 1.00 83.31 227 GLY A C 1
ATOM 1748 O O . GLY A 1 227 ? 0.756 13.694 -7.592 1.00 83.31 227 GLY A O 1
ATOM 1749 N N . SER A 1 228 ? -1.259 13.099 -8.368 1.00 78.25 228 SER A N 1
ATOM 1750 C CA . SER A 1 228 ? -1.034 13.472 -9.780 1.00 78.25 228 SER A CA 1
ATOM 1751 C C . SER A 1 228 ? -0.812 14.974 -10.065 1.00 78.25 228 SER A C 1
ATOM 1753 O O . SER A 1 228 ? -1.086 15.447 -11.168 1.00 78.25 228 SER A O 1
ATOM 1755 N N . SER A 1 229 ? -0.315 15.743 -9.098 1.00 69.69 229 SER A N 1
ATOM 1756 C CA . SER A 1 229 ? 0.125 17.132 -9.262 1.00 69.69 229 SER A CA 1
ATOM 1757 C C . SER A 1 229 ? 1.576 17.168 -9.752 1.00 69.69 229 SER A C 1
ATOM 1759 O O . SER A 1 229 ? 2.408 16.429 -9.236 1.00 69.69 229 SER A O 1
ATOM 1761 N N . SER A 1 230 ? 1.917 18.061 -10.693 1.00 65.00 230 SER A N 1
ATOM 1762 C CA . SER A 1 230 ? 3.188 18.013 -11.452 1.00 65.00 230 SER A CA 1
ATOM 1763 C C . SER A 1 230 ? 4.464 17.817 -10.619 1.00 65.00 230 SER A C 1
ATOM 1765 O O . SER A 1 230 ? 5.349 17.097 -11.061 1.00 65.00 230 SER A O 1
ATOM 1767 N N . ARG A 1 231 ? 4.580 18.440 -9.436 1.00 67.50 231 ARG A N 1
ATOM 1768 C CA . ARG A 1 231 ? 5.765 18.297 -8.564 1.00 67.50 231 ARG A CA 1
ATOM 1769 C C . ARG A 1 231 ? 5.739 17.044 -7.681 1.00 67.50 231 ARG A C 1
ATOM 1771 O O . ARG A 1 231 ? 6.790 16.509 -7.359 1.00 67.50 231 ARG A O 1
ATOM 1778 N N . ALA A 1 232 ? 4.554 16.599 -7.274 1.00 71.12 232 ALA A N 1
ATOM 1779 C CA . ALA A 1 232 ? 4.373 15.439 -6.402 1.00 71.12 232 ALA A CA 1
ATOM 1780 C C . ALA A 1 232 ? 4.445 14.115 -7.170 1.00 71.12 232 ALA A C 1
ATOM 1782 O O . ALA A 1 232 ? 4.905 13.114 -6.631 1.00 71.12 232 ALA A O 1
ATOM 1783 N N . ASP A 1 233 ? 4.033 14.131 -8.438 1.00 77.81 233 ASP A N 1
ATOM 1784 C CA . ASP A 1 233 ? 4.035 12.965 -9.319 1.00 77.81 233 ASP A CA 1
ATOM 1785 C C . ASP A 1 233 ? 5.467 12.442 -9.535 1.00 77.81 233 ASP A C 1
ATOM 1787 O O . ASP A 1 233 ? 5.703 11.242 -9.474 1.00 77.81 233 ASP A O 1
ATOM 1791 N N . GLU A 1 234 ? 6.457 13.324 -9.713 1.00 81.81 234 GLU A N 1
ATOM 1792 C CA . GLU A 1 234 ? 7.839 12.904 -9.983 1.00 81.81 234 GLU A CA 1
ATOM 1793 C C . GLU A 1 234 ? 8.508 12.193 -8.803 1.00 81.81 234 GLU A C 1
ATOM 1795 O O . GLU A 1 234 ? 9.024 11.088 -8.973 1.00 81.81 234 GLU A O 1
ATOM 1800 N N . SER A 1 235 ? 8.489 12.801 -7.613 1.00 82.00 235 SER A N 1
ATOM 1801 C CA . SER A 1 235 ? 9.092 12.201 -6.415 1.00 82.00 235 SER A CA 1
ATOM 1802 C C . SER A 1 235 ? 8.374 10.918 -6.004 1.00 82.00 235 SER A C 1
ATOM 1804 O O . SER A 1 235 ? 9.000 9.965 -5.544 1.00 82.00 235 SER A O 1
ATOM 1806 N N . LEU A 1 236 ? 7.057 10.860 -6.213 1.00 87.25 236 LEU A N 1
ATOM 1807 C CA . LEU A 1 236 ? 6.274 9.664 -5.955 1.00 87.25 236 LEU A CA 1
ATOM 1808 C C . LEU A 1 236 ? 6.646 8.530 -6.916 1.00 87.25 236 LEU A C 1
ATOM 1810 O O . LEU A 1 236 ? 6.896 7.419 -6.455 1.00 87.25 236 LEU A O 1
ATOM 1814 N N . ASN A 1 237 ? 6.726 8.796 -8.225 1.00 89.62 237 ASN A N 1
ATOM 1815 C CA . ASN A 1 237 ? 7.063 7.775 -9.222 1.00 89.62 237 ASN A CA 1
ATOM 1816 C C . ASN A 1 237 ? 8.462 7.188 -8.985 1.00 89.62 237 ASN A C 1
ATOM 1818 O O . ASN A 1 237 ? 8.615 5.973 -9.053 1.00 89.62 237 ASN A O 1
ATOM 1822 N N . GLU A 1 238 ? 9.451 8.015 -8.639 1.00 89.44 238 GLU A N 1
ATOM 1823 C CA . GLU A 1 238 ? 10.802 7.566 -8.272 1.00 89.44 238 GLU A CA 1
ATOM 1824 C C . GLU A 1 238 ? 10.779 6.568 -7.108 1.00 89.44 238 GLU A C 1
ATOM 1826 O O . GLU A 1 238 ? 11.331 5.472 -7.203 1.00 89.44 238 GLU A O 1
ATOM 1831 N N . ARG A 1 239 ? 10.034 6.877 -6.045 1.00 88.38 239 ARG A N 1
ATOM 1832 C CA . ARG A 1 239 ? 9.910 5.986 -4.881 1.00 88.38 239 ARG A CA 1
ATOM 1833 C C . ARG A 1 239 ? 9.158 4.697 -5.198 1.00 88.38 239 ARG A C 1
ATOM 1835 O O . ARG A 1 239 ? 9.517 3.641 -4.676 1.00 88.38 239 ARG A O 1
ATOM 1842 N N . MET A 1 240 ? 8.146 4.754 -6.066 1.00 92.94 240 MET A N 1
ATOM 1843 C CA . MET A 1 240 ? 7.369 3.577 -6.483 1.00 92.94 240 MET A CA 1
ATOM 1844 C C . MET A 1 240 ? 8.212 2.537 -7.234 1.00 92.94 240 MET A C 1
ATOM 1846 O O . MET A 1 240 ? 7.843 1.365 -7.252 1.00 92.94 240 MET A O 1
ATOM 1850 N N . LEU A 1 241 ? 9.380 2.906 -7.777 1.00 92.81 241 LEU A N 1
ATOM 1851 C CA . LEU A 1 241 ? 10.318 1.948 -8.381 1.00 92.81 241 LEU A CA 1
ATOM 1852 C C . LEU A 1 241 ? 10.940 0.977 -7.362 1.00 92.81 241 LEU A C 1
ATOM 1854 O O . LEU A 1 241 ? 11.479 -0.061 -7.745 1.00 92.81 241 LEU A O 1
ATOM 1858 N N . SER A 1 242 ? 10.863 1.285 -6.063 1.00 90.81 242 SER A N 1
ATOM 1859 C CA . SER A 1 242 ? 11.305 0.391 -4.983 1.00 90.81 242 SER A CA 1
ATOM 1860 C C . SER A 1 242 ? 10.238 -0.614 -4.524 1.00 90.81 242 SER A C 1
ATOM 1862 O O . SER A 1 242 ? 10.525 -1.469 -3.687 1.00 90.81 242 SER A O 1
ATOM 1864 N N . HIS A 1 243 ? 9.018 -0.526 -5.058 1.00 94.31 243 HIS A N 1
ATOM 1865 C CA . HIS A 1 243 ? 7.883 -1.337 -4.629 1.00 94.31 243 HIS A CA 1
ATOM 1866 C C . HIS A 1 243 ? 8.048 -2.828 -5.009 1.00 94.31 243 HIS A C 1
ATOM 1868 O O . HIS A 1 243 ? 8.628 -3.135 -6.051 1.00 94.31 243 HIS A O 1
ATOM 1874 N N . PRO A 1 244 ? 7.543 -3.790 -4.209 1.00 92.44 244 PRO A N 1
ATOM 1875 C CA . PRO A 1 244 ? 7.644 -5.214 -4.542 1.00 92.44 244 PRO A CA 1
ATOM 1876 C C . PRO A 1 244 ? 6.823 -5.613 -5.780 1.00 92.44 244 PRO A C 1
ATOM 1878 O O . PRO A 1 244 ? 7.306 -6.404 -6.586 1.00 92.44 244 PRO A O 1
ATOM 1881 N N . SER A 1 245 ? 5.613 -5.059 -5.954 1.00 94.38 245 SER A N 1
ATOM 1882 C CA . SER A 1 245 ? 4.738 -5.394 -7.095 1.00 94.38 245 SER A CA 1
ATOM 1883 C C . SER A 1 245 ? 5.291 -4.876 -8.439 1.00 94.38 245 SER A C 1
ATOM 1885 O O . SER A 1 245 ? 5.497 -3.660 -8.571 1.00 94.38 245 SER A O 1
ATOM 1887 N N . PRO A 1 246 ? 5.441 -5.750 -9.459 1.00 94.25 246 PRO A N 1
ATOM 1888 C CA . PRO A 1 246 ? 5.885 -5.369 -10.803 1.00 94.25 246 PRO A CA 1
ATOM 1889 C C . PRO A 1 246 ? 4.928 -4.383 -11.475 1.00 94.25 246 PRO A C 1
ATOM 1891 O O . PRO A 1 246 ? 5.362 -3.474 -12.180 1.00 94.25 246 PRO A O 1
ATOM 1894 N N . ARG A 1 247 ? 3.623 -4.487 -11.199 1.00 94.94 247 ARG A N 1
ATOM 1895 C CA . ARG A 1 247 ? 2.594 -3.621 -11.790 1.00 94.94 247 ARG A CA 1
ATOM 1896 C C . ARG A 1 247 ? 2.702 -2.179 -11.316 1.00 94.94 247 ARG A C 1
ATOM 1898 O O . ARG A 1 247 ? 2.472 -1.250 -12.094 1.00 94.94 247 ARG A O 1
ATOM 1905 N N . VAL A 1 248 ? 3.065 -1.985 -10.049 1.00 95.38 248 VAL A N 1
ATOM 1906 C CA . VAL A 1 248 ? 3.302 -0.653 -9.473 1.00 95.38 248 VAL A CA 1
ATOM 1907 C C . VAL A 1 248 ? 4.537 -0.020 -10.108 1.00 95.38 248 VAL A C 1
ATOM 1909 O O . VAL A 1 248 ? 4.464 1.118 -10.575 1.00 95.38 248 VAL A O 1
ATOM 1912 N N . ILE A 1 249 ? 5.630 -0.780 -10.230 1.00 95.31 249 ILE A N 1
ATOM 1913 C CA . ILE A 1 249 ? 6.852 -0.329 -10.910 1.00 95.31 249 ILE A CA 1
ATOM 1914 C C . ILE A 1 249 ? 6.552 0.031 -12.372 1.00 95.31 249 ILE A C 1
ATOM 1916 O O . ILE A 1 249 ? 6.888 1.125 -12.824 1.00 95.31 249 ILE A O 1
ATOM 1920 N N . ALA A 1 250 ? 5.874 -0.852 -13.107 1.00 94.75 250 ALA A N 1
ATOM 1921 C CA . ALA A 1 250 ? 5.501 -0.639 -14.503 1.00 94.75 250 ALA A CA 1
ATOM 1922 C C . ALA A 1 250 ? 4.674 0.642 -14.680 1.00 94.75 250 ALA A C 1
ATOM 1924 O O . ALA A 1 250 ? 4.917 1.433 -15.596 1.00 94.75 250 ALA A O 1
ATOM 1925 N N . ARG A 1 251 ? 3.719 0.890 -13.772 1.00 94.38 251 ARG A N 1
ATOM 1926 C CA . ARG A 1 251 ? 2.910 2.113 -13.773 1.00 94.38 251 ARG A CA 1
ATOM 1927 C C . ARG A 1 251 ? 3.745 3.360 -13.491 1.00 94.38 251 ARG A C 1
ATOM 1929 O O . ARG A 1 251 ? 3.486 4.389 -14.112 1.00 94.38 251 ARG A O 1
ATOM 1936 N N . ALA A 1 252 ? 4.711 3.281 -12.579 1.00 93.94 252 ALA A N 1
ATOM 1937 C CA . ALA A 1 252 ? 5.605 4.390 -12.256 1.00 93.94 252 ALA A CA 1
ATOM 1938 C C . ALA A 1 252 ? 6.522 4.738 -13.438 1.00 93.94 252 ALA A C 1
ATOM 1940 O O . ALA A 1 252 ? 6.627 5.907 -13.808 1.00 93.94 252 ALA A O 1
ATOM 1941 N N . LEU A 1 253 ? 7.089 3.725 -14.103 1.00 93.50 253 LEU A N 1
ATOM 1942 C CA . LEU A 1 253 ? 7.880 3.890 -15.327 1.00 93.50 253 LEU A CA 1
ATOM 1943 C C . LEU A 1 253 ? 7.050 4.493 -16.469 1.00 93.50 253 LEU A C 1
ATOM 1945 O O . LEU A 1 253 ? 7.510 5.399 -17.156 1.00 93.50 253 LEU A O 1
ATOM 1949 N N . ALA A 1 254 ? 5.802 4.050 -16.647 1.00 90.69 254 ALA A N 1
ATOM 1950 C CA . ALA A 1 254 ? 4.910 4.588 -17.678 1.00 90.69 254 ALA A CA 1
ATOM 1951 C C . ALA A 1 254 ? 4.530 6.065 -17.454 1.00 90.69 254 ALA A C 1
ATOM 1953 O O . ALA A 1 254 ? 4.153 6.757 -18.397 1.00 90.69 254 ALA A O 1
ATOM 1954 N N . ARG A 1 255 ? 4.614 6.553 -16.212 1.00 89.69 255 ARG A N 1
ATOM 1955 C CA . ARG A 1 255 ? 4.355 7.953 -15.840 1.00 89.69 255 ARG A CA 1
ATOM 1956 C C . ARG A 1 255 ? 5.631 8.789 -15.738 1.00 89.69 255 ARG A C 1
ATOM 1958 O O . ARG A 1 255 ? 5.563 9.943 -15.319 1.00 89.69 255 ARG A O 1
ATOM 1965 N N . TRP A 1 256 ? 6.785 8.241 -16.116 1.00 89.94 256 TRP A N 1
ATOM 1966 C CA . TRP A 1 256 ? 8.062 8.930 -15.986 1.00 89.94 256 TRP A CA 1
ATOM 1967 C C . TRP A 1 256 ? 8.150 10.142 -16.920 1.00 89.94 256 TRP A C 1
ATOM 1969 O O . TRP A 1 256 ? 8.177 10.012 -18.143 1.00 89.94 256 TRP A O 1
ATOM 1979 N N . ARG A 1 257 ? 8.205 11.344 -16.339 1.00 86.31 257 ARG A N 1
ATOM 1980 C CA . ARG A 1 257 ? 8.278 12.607 -17.096 1.00 86.31 257 ARG A CA 1
ATOM 1981 C C . ARG A 1 257 ? 9.686 13.190 -17.178 1.00 86.31 257 ARG A C 1
ATOM 1983 O O . ARG A 1 257 ? 9.966 13.941 -18.116 1.00 86.31 257 ARG A O 1
ATOM 1990 N N . ARG A 1 258 ? 10.571 12.827 -16.240 1.00 84.12 258 ARG A N 1
ATOM 1991 C CA . ARG A 1 258 ? 11.934 13.369 -16.158 1.00 84.12 258 ARG A CA 1
ATOM 1992 C C . ARG A 1 258 ? 12.737 13.069 -17.420 1.00 84.12 258 ARG A C 1
ATOM 1994 O O . ARG A 1 258 ? 12.524 12.063 -18.098 1.00 84.12 258 ARG A O 1
ATOM 2001 N N . ARG A 1 259 ? 13.650 13.991 -17.747 1.00 84.75 259 ARG A N 1
ATOM 2002 C CA . ARG A 1 259 ? 14.543 13.854 -18.903 1.00 84.75 259 ARG A CA 1
ATOM 2003 C C . ARG A 1 259 ? 15.556 12.746 -18.730 1.00 84.75 259 ARG A C 1
ATOM 2005 O O . ARG A 1 259 ? 15.829 12.032 -19.688 1.00 84.75 259 ARG A O 1
ATOM 2012 N N . GLU A 1 260 ? 16.068 12.626 -17.524 1.00 86.88 260 GLU A N 1
ATOM 2013 C CA . GLU A 1 260 ? 17.037 11.613 -17.164 1.00 86.88 260 GLU A CA 1
ATOM 2014 C C . GLU A 1 260 ? 16.322 10.303 -16.810 1.00 86.88 260 GLU A C 1
ATOM 2016 O O . GLU A 1 260 ? 15.173 10.325 -16.337 1.00 86.88 260 GLU A O 1
ATOM 2021 N N . PRO A 1 261 ? 16.965 9.155 -17.076 1.00 88.94 261 PRO A N 1
ATOM 2022 C CA . PRO A 1 261 ? 16.477 7.881 -16.579 1.00 88.94 261 PRO A CA 1
ATOM 2023 C C . PRO A 1 261 ? 16.533 7.836 -15.037 1.00 88.94 261 PRO A C 1
ATOM 2025 O O . PRO A 1 261 ? 17.128 8.719 -14.416 1.00 88.94 261 PRO A O 1
ATOM 2028 N N . PRO A 1 262 ? 15.905 6.827 -14.403 1.00 91.56 262 PRO A N 1
ATOM 2029 C CA . PRO A 1 262 ? 16.105 6.550 -12.981 1.00 91.56 262 PRO A CA 1
ATOM 2030 C C . PRO A 1 262 ? 17.590 6.451 -12.610 1.00 91.56 262 PRO A C 1
ATOM 2032 O O . PRO A 1 262 ? 18.426 6.174 -13.471 1.00 91.56 262 PRO A O 1
ATOM 2035 N N . ASP A 1 263 ? 17.905 6.635 -11.330 1.00 91.19 263 ASP A N 1
ATOM 2036 C CA . ASP A 1 263 ? 19.273 6.543 -10.823 1.00 91.19 263 ASP A CA 1
ATOM 2037 C C . ASP A 1 263 ? 19.915 5.179 -11.123 1.00 91.19 263 ASP A C 1
ATOM 2039 O O . ASP A 1 263 ? 19.243 4.146 -11.219 1.00 91.19 263 ASP A O 1
ATOM 2043 N N . ASP A 1 264 ? 21.243 5.170 -11.236 1.00 92.94 264 ASP A N 1
ATOM 2044 C CA . ASP A 1 264 ? 22.008 3.990 -11.638 1.00 92.94 264 ASP A CA 1
ATOM 2045 C C . ASP A 1 264 ? 21.737 2.770 -10.743 1.00 92.94 264 ASP A C 1
ATOM 2047 O O . ASP A 1 264 ? 21.622 1.649 -11.243 1.00 92.94 264 ASP A O 1
ATOM 2051 N N . LEU A 1 265 ? 21.568 2.961 -9.428 1.00 92.06 265 LEU A N 1
ATOM 2052 C CA . LEU A 1 265 ? 21.279 1.865 -8.497 1.00 92.06 265 LEU A CA 1
ATOM 2053 C C . LEU A 1 265 ? 19.886 1.275 -8.738 1.00 92.06 265 LEU A C 1
ATOM 2055 O O . LEU A 1 265 ? 19.730 0.047 -8.750 1.00 92.06 265 LEU A O 1
ATOM 2059 N N . THR A 1 266 ? 18.882 2.122 -8.966 1.00 92.25 266 THR A N 1
ATOM 2060 C CA . THR A 1 266 ? 17.540 1.676 -9.352 1.00 92.25 266 THR A CA 1
ATOM 2061 C C . THR A 1 266 ? 17.560 0.970 -10.701 1.00 92.25 266 THR A C 1
ATOM 2063 O O . THR A 1 266 ? 16.995 -0.117 -10.816 1.00 92.25 266 THR A O 1
ATOM 2066 N N . LEU A 1 267 ? 18.266 1.495 -11.704 1.00 93.31 267 LEU A N 1
ATOM 2067 C CA . LEU A 1 267 ? 18.410 0.833 -13.004 1.00 93.31 267 LEU A CA 1
ATOM 2068 C C . LEU A 1 267 ? 19.050 -0.551 -12.879 1.00 93.31 267 LEU A C 1
ATOM 2070 O O . LEU A 1 267 ? 18.529 -1.514 -13.442 1.00 93.31 267 LEU A O 1
ATOM 2074 N N . ILE A 1 268 ? 20.133 -0.683 -12.107 1.00 92.88 268 ILE A N 1
ATOM 2075 C CA . ILE A 1 268 ? 20.773 -1.979 -11.841 1.00 92.88 268 ILE A CA 1
ATOM 2076 C C . ILE A 1 268 ? 19.778 -2.939 -11.179 1.00 92.88 268 ILE A C 1
ATOM 2078 O O . ILE A 1 268 ? 19.707 -4.107 -11.562 1.00 92.88 268 ILE A O 1
ATOM 2082 N N . ARG A 1 269 ? 18.993 -2.468 -10.202 1.00 93.31 269 ARG A N 1
ATOM 2083 C CA . ARG A 1 269 ? 17.979 -3.285 -9.520 1.00 93.31 269 ARG A CA 1
ATOM 2084 C C . ARG A 1 269 ? 16.884 -3.753 -10.478 1.00 93.31 269 ARG A C 1
ATOM 2086 O O . ARG A 1 269 ? 16.513 -4.922 -10.432 1.00 93.31 269 ARG A O 1
ATOM 2093 N N . LEU A 1 270 ? 16.379 -2.869 -11.335 1.00 93.50 270 LEU A N 1
ATOM 2094 C CA . LEU A 1 270 ? 15.302 -3.187 -12.272 1.00 93.50 270 LEU A CA 1
ATOM 2095 C C . LEU A 1 270 ? 15.780 -4.112 -13.401 1.00 93.50 270 LEU A C 1
ATOM 2097 O O . LEU A 1 270 ? 15.107 -5.087 -13.712 1.00 93.50 270 LEU A O 1
ATOM 2101 N N . LEU A 1 271 ? 16.975 -3.886 -13.957 1.00 91.62 271 LEU A N 1
ATOM 2102 C CA . LEU A 1 271 ? 17.565 -4.740 -15.002 1.00 91.62 271 LEU A CA 1
ATOM 2103 C C . LEU A 1 271 ? 17.965 -6.142 -14.503 1.00 91.62 271 LEU A C 1
ATOM 2105 O O . LEU A 1 271 ? 18.220 -7.041 -15.311 1.00 91.62 271 LEU A O 1
ATOM 2109 N N . LYS A 1 272 ? 18.053 -6.342 -13.183 1.00 90.44 272 LYS A N 1
ATOM 2110 C CA . LYS A 1 272 ? 18.263 -7.660 -12.565 1.00 90.44 272 LYS A CA 1
ATOM 2111 C C . LYS A 1 272 ? 16.989 -8.510 -12.496 1.00 90.44 272 LYS A C 1
ATOM 2113 O O . LYS A 1 272 ? 17.107 -9.715 -12.313 1.00 90.44 272 LYS A O 1
ATOM 2118 N N . ARG A 1 273 ? 15.799 -7.926 -12.670 1.00 87.81 273 ARG A N 1
ATOM 2119 C CA . ARG A 1 273 ? 14.512 -8.643 -12.649 1.00 87.81 273 ARG A CA 1
ATOM 2120 C C . ARG A 1 273 ? 14.228 -9.308 -14.001 1.00 87.81 273 ARG A C 1
ATOM 2122 O O . ARG A 1 273 ? 13.350 -8.879 -14.738 1.00 87.81 273 ARG A O 1
ATOM 2129 N N . GLU A 1 274 ? 15.011 -10.331 -14.342 1.00 75.81 274 GLU A N 1
ATOM 2130 C CA . GLU A 1 274 ? 14.960 -11.016 -15.649 1.00 75.81 274 GLU A CA 1
ATOM 2131 C C . GLU A 1 274 ? 13.637 -11.727 -15.943 1.00 75.81 274 GLU A C 1
ATOM 2133 O O . GLU A 1 274 ? 13.346 -12.012 -17.091 1.00 75.81 274 GLU A O 1
ATOM 2138 N N . GLU A 1 275 ? 12.825 -12.037 -14.940 1.00 78.62 275 GLU A N 1
ATOM 2139 C CA . GLU A 1 275 ? 11.573 -12.774 -15.160 1.00 78.62 275 GLU A CA 1
ATOM 2140 C C . GLU A 1 275 ? 10.368 -11.838 -15.356 1.00 78.62 275 GLU A C 1
ATOM 2142 O O . GLU A 1 275 ? 9.302 -12.255 -15.806 1.00 78.62 275 GLU A O 1
ATOM 2147 N N . GLU A 1 276 ? 10.528 -10.546 -15.063 1.00 85.75 276 GLU A N 1
ATOM 2148 C CA . GLU A 1 276 ? 9.425 -9.589 -14.984 1.00 85.75 276 GLU A CA 1
ATOM 2149 C C . GLU A 1 276 ? 9.304 -8.761 -16.273 1.00 85.75 276 GLU A C 1
ATOM 2151 O O . GLU A 1 276 ? 9.707 -7.595 -16.338 1.00 85.75 276 GLU A O 1
ATOM 2156 N N . GLU A 1 277 ? 8.687 -9.345 -17.308 1.00 91.75 277 GLU A N 1
ATOM 2157 C CA . GLU A 1 277 ? 8.390 -8.643 -18.572 1.00 91.75 277 GLU A CA 1
ATOM 2158 C C . GLU A 1 277 ? 7.662 -7.308 -18.338 1.00 91.75 277 GLU A C 1
ATOM 2160 O O . GLU A 1 277 ? 7.981 -6.303 -18.982 1.00 91.75 277 GLU A O 1
ATOM 2165 N N . GLU A 1 278 ? 6.720 -7.290 -17.389 1.00 91.06 278 GLU A N 1
ATOM 2166 C CA . GLU A 1 278 ? 5.922 -6.112 -17.035 1.00 91.06 278 GLU A CA 1
ATOM 2167 C C . GLU A 1 278 ? 6.785 -4.914 -16.618 1.00 91.06 278 GLU A C 1
ATOM 2169 O O . GLU A 1 278 ? 6.399 -3.773 -16.865 1.00 91.06 278 GLU A O 1
ATOM 2174 N N . VAL A 1 279 ? 7.957 -5.155 -16.023 1.00 94.19 279 VAL A N 1
ATOM 2175 C CA . VAL A 1 279 ? 8.900 -4.112 -15.595 1.00 94.19 279 VAL A CA 1
ATOM 2176 C C . VAL A 1 279 ? 9.898 -3.794 -16.702 1.00 94.19 279 VAL A C 1
ATOM 2178 O O . VAL A 1 279 ? 10.154 -2.623 -16.999 1.00 94.19 279 VAL A O 1
ATOM 2181 N N . LEU A 1 280 ? 10.453 -4.828 -17.340 1.00 94.00 280 LEU A N 1
ATOM 2182 C CA . LEU A 1 280 ? 11.514 -4.671 -18.331 1.00 94.00 280 LEU A CA 1
ATOM 2183 C C . LEU A 1 280 ? 11.037 -3.955 -19.596 1.00 94.00 280 LEU A C 1
ATOM 2185 O O . LEU A 1 280 ? 11.764 -3.117 -20.124 1.00 94.00 280 LEU A O 1
ATOM 2189 N N . VAL A 1 281 ? 9.826 -4.228 -20.089 1.00 94.25 281 VAL A N 1
ATOM 2190 C CA . VAL A 1 281 ? 9.337 -3.593 -21.324 1.00 94.25 281 VAL A CA 1
ATOM 2191 C C . VAL A 1 281 ? 9.163 -2.073 -21.160 1.00 94.25 281 VAL A C 1
ATOM 2193 O O . VAL A 1 281 ? 9.729 -1.337 -21.976 1.00 94.25 281 VAL A O 1
ATOM 2196 N N . PRO A 1 282 ? 8.452 -1.552 -20.137 1.00 94.56 282 PRO A N 1
ATOM 2197 C CA . PRO A 1 282 ? 8.388 -0.111 -19.884 1.00 94.56 282 PRO A CA 1
ATOM 2198 C C . PRO A 1 282 ? 9.761 0.517 -19.640 1.00 94.56 282 PRO A C 1
ATOM 2200 O O . PRO A 1 282 ? 10.027 1.608 -20.144 1.00 94.56 282 PRO A O 1
ATOM 2203 N N . LEU A 1 283 ? 10.654 -0.179 -18.927 1.00 94.62 283 LEU A N 1
ATOM 2204 C CA . LEU A 1 283 ? 12.006 0.309 -18.673 1.00 94.62 283 LEU A CA 1
ATOM 2205 C C . LEU A 1 283 ? 12.810 0.468 -19.969 1.00 94.62 283 LEU A C 1
ATOM 2207 O O . LEU A 1 283 ? 13.415 1.511 -20.202 1.00 94.62 283 LEU A O 1
ATOM 2211 N N . LEU A 1 284 ? 12.802 -0.545 -20.836 1.00 93.62 284 LEU A N 1
ATOM 2212 C CA . LEU A 1 284 ? 13.514 -0.507 -22.113 1.00 93.62 284 LEU A CA 1
ATOM 2213 C C . LEU A 1 284 ? 12.951 0.584 -23.033 1.00 93.62 284 LEU A C 1
ATOM 2215 O O . LEU A 1 284 ? 13.718 1.286 -23.689 1.00 93.62 284 LEU A O 1
ATOM 2219 N N . ARG A 1 285 ? 11.627 0.787 -23.050 1.00 92.94 285 ARG A N 1
ATOM 2220 C CA . ARG A 1 285 ? 11.002 1.909 -23.775 1.00 92.94 285 ARG A CA 1
ATOM 2221 C C . ARG A 1 285 ? 11.541 3.255 -23.297 1.00 92.94 285 ARG A C 1
ATOM 2223 O O . ARG A 1 285 ? 11.996 4.050 -24.115 1.00 92.94 285 ARG A O 1
ATOM 2230 N N . LEU A 1 286 ? 11.564 3.462 -21.982 1.00 92.56 286 LEU A N 1
ATOM 2231 C CA . LEU A 1 286 ? 12.088 4.676 -21.359 1.00 92.56 286 LEU A CA 1
ATOM 2232 C C . LEU A 1 286 ? 13.563 4.903 -21.719 1.00 92.56 286 LEU A C 1
ATOM 2234 O O . LEU A 1 286 ? 13.946 5.992 -22.143 1.00 92.56 286 LEU A O 1
ATOM 2238 N N . LEU A 1 287 ? 14.389 3.863 -21.615 1.00 91.50 287 LEU A N 1
ATOM 2239 C CA . LEU A 1 287 ? 15.815 3.924 -21.941 1.00 91.50 287 LEU A CA 1
ATOM 2240 C C . LEU A 1 287 ? 16.080 4.207 -23.428 1.00 91.50 287 LEU A C 1
ATOM 2242 O O . LEU A 1 287 ? 17.018 4.932 -23.771 1.00 91.50 287 LEU A O 1
ATOM 2246 N N . LYS A 1 288 ? 15.240 3.681 -24.325 1.00 90.44 288 LYS A N 1
ATOM 2247 C CA . LYS A 1 288 ? 15.320 3.979 -25.760 1.00 90.44 288 LYS A CA 1
ATOM 2248 C C . LYS A 1 288 ? 15.132 5.475 -26.031 1.00 90.44 288 LYS A C 1
ATOM 2250 O O . LYS A 1 288 ? 15.844 6.027 -26.867 1.00 90.44 288 LYS A O 1
ATOM 2255 N N . GLU A 1 289 ? 14.207 6.119 -25.324 1.00 89.25 289 GLU A N 1
ATOM 2256 C CA . GLU A 1 289 ? 13.907 7.547 -25.480 1.00 89.25 289 GLU A CA 1
ATOM 2257 C C . GLU A 1 289 ? 14.942 8.460 -24.806 1.00 89.25 289 GLU A C 1
ATOM 2259 O O . GLU A 1 289 ? 15.303 9.495 -25.365 1.00 89.25 289 GLU A O 1
ATOM 2264 N N . ARG A 1 290 ? 15.420 8.102 -23.607 1.00 85.62 290 ARG A N 1
ATOM 2265 C CA . ARG A 1 290 ? 16.202 9.004 -22.734 1.00 85.62 290 ARG A CA 1
ATOM 2266 C C . ARG A 1 290 ? 17.708 8.755 -22.716 1.00 85.62 290 ARG A C 1
ATOM 2268 O O . ARG A 1 290 ? 18.420 9.494 -22.046 1.00 85.62 290 ARG A O 1
ATOM 2275 N N . SER A 1 291 ? 18.192 7.805 -23.519 1.00 84.12 291 SER A N 1
ATOM 2276 C CA . SER A 1 291 ? 19.573 7.295 -23.564 1.00 84.12 291 SER A CA 1
ATOM 2277 C C . SER A 1 291 ? 19.906 6.273 -22.476 1.00 84.12 291 SER A C 1
ATOM 2279 O O . SER A 1 291 ? 19.217 6.150 -21.466 1.00 84.12 291 SER A O 1
ATOM 2281 N N . ILE A 1 292 ? 20.949 5.487 -22.742 1.00 87.94 292 ILE A N 1
ATOM 2282 C CA . ILE A 1 292 ? 21.328 4.325 -21.941 1.00 87.94 292 ILE A CA 1
ATOM 2283 C C . ILE A 1 292 ? 22.685 4.578 -21.309 1.00 87.94 292 ILE A C 1
ATOM 2285 O O . ILE A 1 292 ? 23.629 4.886 -22.041 1.00 87.94 292 ILE A O 1
ATOM 2289 N N . PRO A 1 293 ? 22.802 4.406 -19.984 1.00 89.88 293 PRO A N 1
ATOM 2290 C CA . PRO A 1 293 ? 24.090 4.445 -19.312 1.00 89.88 293 PRO A CA 1
ATOM 2291 C C . PRO A 1 293 ? 25.032 3.346 -19.813 1.00 89.88 293 PRO A C 1
ATOM 2293 O O . PRO A 1 293 ? 24.607 2.217 -20.064 1.00 89.88 293 PRO A O 1
ATOM 2296 N N . ALA A 1 294 ? 26.333 3.638 -19.881 1.00 89.00 294 ALA A N 1
ATOM 2297 C CA . ALA A 1 294 ? 27.337 2.706 -20.403 1.00 89.00 294 ALA A CA 1
ATOM 2298 C C . ALA A 1 294 ? 27.340 1.341 -19.684 1.00 89.00 294 ALA A C 1
ATOM 2300 O O . ALA A 1 294 ? 27.470 0.303 -20.333 1.00 89.00 294 ALA A O 1
ATOM 2301 N N . PHE A 1 295 ? 27.122 1.322 -18.361 1.00 91.62 295 PHE A N 1
ATOM 2302 C CA . PHE A 1 295 ? 27.078 0.080 -17.577 1.00 91.62 295 PHE A CA 1
ATOM 2303 C C . PHE A 1 295 ? 25.910 -0.840 -17.974 1.00 91.62 295 PHE A C 1
ATOM 2305 O O . PHE A 1 295 ? 25.995 -2.058 -17.820 1.00 91.62 295 PHE A O 1
ATOM 2312 N N . ALA A 1 296 ? 24.812 -0.278 -18.489 1.00 91.62 296 ALA A N 1
ATOM 2313 C CA . ALA A 1 296 ? 23.615 -1.032 -18.844 1.00 91.62 296 ALA A CA 1
ATOM 2314 C C . ALA A 1 296 ? 23.717 -1.669 -20.240 1.00 91.62 296 ALA A C 1
ATOM 2316 O O . ALA A 1 296 ? 22.982 -2.612 -20.530 1.00 91.62 296 ALA A O 1
ATOM 2317 N N . CYS A 1 297 ? 24.641 -1.216 -21.097 1.00 90.69 297 CYS A N 1
ATOM 2318 C CA . CYS A 1 297 ? 24.771 -1.684 -22.480 1.00 90.69 297 CYS A CA 1
ATOM 2319 C C . CYS A 1 297 ? 24.975 -3.202 -22.583 1.00 90.69 297 CYS A C 1
ATOM 2321 O O . CYS A 1 297 ? 24.232 -3.872 -23.299 1.00 90.69 297 CYS A O 1
ATOM 2323 N N . ALA A 1 298 ? 25.936 -3.759 -21.837 1.00 90.44 298 ALA A N 1
ATOM 2324 C CA . ALA A 1 298 ? 26.209 -5.200 -21.839 1.00 90.44 298 ALA A CA 1
ATOM 2325 C C . ALA A 1 298 ? 24.984 -6.012 -21.393 1.00 90.44 298 ALA A C 1
ATOM 2327 O O . ALA A 1 298 ? 24.655 -7.045 -21.975 1.00 90.44 298 ALA A O 1
ATOM 2328 N N . ARG A 1 299 ? 24.259 -5.501 -20.395 1.00 91.88 299 ARG A N 1
ATOM 2329 C CA . ARG A 1 299 ? 23.055 -6.147 -19.884 1.00 91.88 299 ARG A CA 1
ATOM 2330 C C . ARG A 1 299 ? 21.913 -6.123 -20.898 1.00 91.88 299 ARG A C 1
ATOM 2332 O O . ARG A 1 299 ? 21.261 -7.141 -21.094 1.00 91.88 299 ARG A O 1
ATOM 2339 N N . VAL A 1 300 ? 21.691 -4.995 -21.569 1.00 91.88 300 VAL A N 1
ATOM 2340 C CA . VAL A 1 300 ? 20.662 -4.873 -22.613 1.00 91.88 300 VAL A CA 1
ATOM 2341 C C . VAL A 1 300 ? 20.980 -5.764 -23.819 1.00 91.88 300 VAL A C 1
ATOM 2343 O O . VAL A 1 300 ? 20.062 -6.374 -24.362 1.00 91.88 300 VAL A O 1
ATOM 2346 N N . ARG A 1 301 ? 22.257 -5.913 -24.200 1.00 92.00 301 ARG A N 1
ATOM 2347 C CA . ARG A 1 301 ? 22.672 -6.895 -25.221 1.00 92.00 301 ARG A CA 1
ATOM 2348 C C . ARG A 1 301 ? 22.269 -8.316 -24.821 1.00 92.00 301 ARG A C 1
ATOM 2350 O O . ARG A 1 301 ? 21.558 -8.974 -25.575 1.00 92.00 301 ARG A O 1
ATOM 2357 N N . LEU A 1 302 ? 22.606 -8.733 -23.599 1.00 92.06 302 LEU A N 1
ATOM 2358 C CA . LEU A 1 302 ? 22.254 -10.059 -23.081 1.00 92.06 302 LEU A CA 1
ATOM 2359 C C . LEU A 1 302 ? 20.734 -10.295 -23.061 1.00 92.06 302 LEU A C 1
ATOM 2361 O O . LEU A 1 302 ? 20.273 -11.367 -23.451 1.00 92.06 302 LEU A O 1
ATOM 2365 N N . LEU A 1 303 ? 19.947 -9.282 -22.677 1.00 92.75 303 LEU A N 1
ATOM 2366 C CA . LEU A 1 303 ? 18.481 -9.337 -22.731 1.00 92.75 303 LEU A CA 1
ATOM 2367 C C . LEU A 1 303 ? 17.946 -9.487 -24.165 1.00 92.75 303 LEU A C 1
ATOM 2369 O O . LEU A 1 303 ? 16.905 -10.104 -24.367 1.00 92.75 303 LEU A O 1
ATOM 2373 N N . SER A 1 304 ? 18.632 -8.931 -25.165 1.00 93.06 304 SER A N 1
ATOM 2374 C CA . SER A 1 304 ? 18.203 -9.034 -26.564 1.00 93.06 304 SER A CA 1
ATOM 2375 C C . SER A 1 304 ? 18.383 -10.436 -27.155 1.00 93.06 304 SER A C 1
ATOM 2377 O O . SER A 1 304 ? 17.567 -10.855 -27.974 1.00 93.06 304 SER A O 1
ATOM 2379 N N . GLU A 1 305 ? 19.404 -11.164 -26.702 1.00 92.12 305 GLU A N 1
ATOM 2380 C CA . GLU A 1 305 ? 19.788 -12.477 -27.232 1.00 92.12 305 GLU A CA 1
ATOM 2381 C C . GLU A 1 305 ? 19.096 -13.623 -26.486 1.00 92.12 305 GLU A C 1
ATOM 2383 O O . GLU A 1 305 ? 18.514 -14.508 -27.111 1.00 92.12 305 GLU A O 1
ATOM 2388 N N . ASN A 1 306 ? 19.110 -13.580 -25.148 1.00 91.00 306 ASN A N 1
ATOM 2389 C CA . ASN A 1 306 ? 18.866 -14.767 -24.319 1.00 91.00 306 ASN A CA 1
ATOM 2390 C C . ASN A 1 306 ? 17.572 -14.720 -23.492 1.00 91.00 306 ASN A C 1
ATOM 2392 O O . ASN A 1 306 ? 17.209 -15.710 -22.863 1.00 91.00 306 ASN A O 1
ATOM 2396 N N . HIS A 1 307 ? 16.866 -13.588 -23.452 1.00 93.06 307 HIS A N 1
ATOM 2397 C CA . HIS A 1 307 ? 15.694 -13.446 -22.585 1.00 93.06 307 HIS A CA 1
ATOM 2398 C C . HIS A 1 307 ? 14.512 -14.306 -23.057 1.00 93.06 307 HIS A C 1
ATOM 2400 O O . HIS A 1 307 ? 14.262 -14.381 -24.256 1.00 93.06 307 HIS A O 1
ATOM 2406 N N . ALA A 1 308 ? 13.723 -14.890 -22.145 1.00 92.25 308 ALA A N 1
ATOM 2407 C CA . ALA A 1 308 ? 12.603 -15.781 -22.484 1.00 92.25 308 ALA A CA 1
ATOM 2408 C C . ALA A 1 308 ? 11.450 -15.076 -23.236 1.00 92.25 308 ALA A C 1
ATOM 2410 O O . ALA A 1 308 ? 10.963 -15.577 -24.254 1.00 92.25 308 ALA A O 1
ATOM 2411 N N . SER A 1 309 ? 11.046 -13.881 -22.789 1.00 93.50 309 SER A N 1
ATOM 2412 C CA . SER A 1 309 ? 10.002 -13.081 -23.454 1.00 93.50 309 SER A CA 1
ATOM 2413 C C . SER A 1 309 ? 10.470 -12.479 -24.781 1.00 93.50 309 SER A C 1
ATOM 2415 O O . SER A 1 309 ? 11.479 -11.770 -24.841 1.00 93.50 309 SER A O 1
ATOM 2417 N N . ALA A 1 310 ? 9.678 -12.694 -25.835 1.00 92.81 310 ALA A N 1
ATOM 2418 C CA . ALA A 1 310 ? 9.902 -12.104 -27.152 1.00 92.81 310 ALA A CA 1
ATOM 2419 C 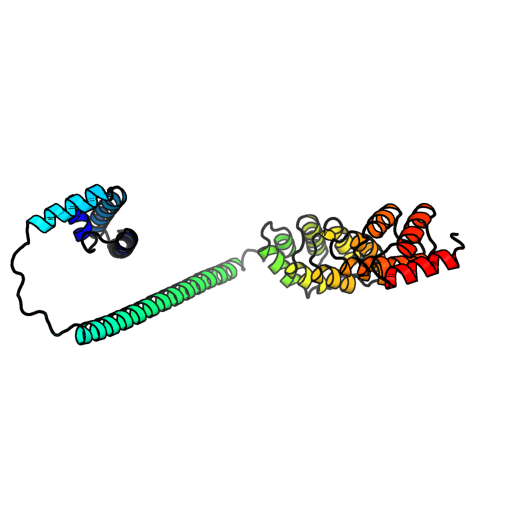C . ALA A 1 310 ? 9.791 -10.571 -27.139 1.00 92.81 310 ALA A C 1
ATOM 2421 O O . ALA A 1 310 ? 10.556 -9.903 -27.835 1.00 92.81 310 ALA A O 1
ATOM 2422 N N . ALA A 1 311 ? 8.891 -9.998 -26.332 1.00 93.12 311 ALA A N 1
ATOM 2423 C CA . ALA A 1 311 ? 8.711 -8.550 -26.258 1.00 93.12 311 ALA A CA 1
ATOM 2424 C C . ALA A 1 311 ? 9.974 -7.859 -25.726 1.00 93.12 311 ALA A C 1
ATOM 2426 O O . ALA A 1 311 ? 10.437 -6.875 -26.310 1.00 93.12 311 ALA A O 1
ATOM 2427 N N . VAL A 1 312 ? 10.573 -8.413 -24.668 1.00 93.62 312 VAL A N 1
ATOM 2428 C CA . VAL A 1 312 ? 11.831 -7.909 -24.099 1.00 93.62 312 VAL A CA 1
ATOM 2429 C C . VAL A 1 312 ? 12.957 -7.997 -25.126 1.00 93.62 312 VAL A C 1
ATOM 2431 O O . VAL A 1 312 ? 13.637 -6.994 -25.351 1.00 93.62 312 VAL A O 1
ATOM 2434 N N . ARG A 1 313 ? 13.099 -9.134 -25.826 1.00 94.31 313 ARG A N 1
ATOM 2435 C CA . ARG A 1 313 ? 14.109 -9.289 -26.889 1.00 94.31 313 ARG A CA 1
ATOM 2436 C C . ARG A 1 313 ? 13.949 -8.247 -27.997 1.00 94.31 313 ARG A C 1
ATOM 2438 O O . ARG A 1 313 ? 14.931 -7.646 -28.427 1.00 94.31 313 ARG A O 1
ATOM 2445 N N . VAL A 1 314 ? 12.717 -7.982 -28.436 1.00 94.38 314 VAL A N 1
ATOM 2446 C CA . VAL A 1 314 ? 12.425 -6.991 -29.487 1.00 94.38 314 VAL A CA 1
ATOM 2447 C C . VAL A 1 314 ? 12.797 -5.574 -29.044 1.00 94.38 314 VAL A C 1
ATOM 2449 O O . VAL A 1 314 ? 13.464 -4.857 -29.797 1.00 94.38 314 VAL A O 1
ATOM 2452 N N . TRP A 1 315 ? 12.408 -5.165 -27.833 1.00 94.31 315 TRP A N 1
ATOM 2453 C CA . TRP A 1 315 ? 12.722 -3.829 -27.314 1.00 94.31 315 TRP A CA 1
ATOM 2454 C C . TRP A 1 315 ? 14.219 -3.646 -27.049 1.00 94.31 315 TRP A C 1
ATOM 2456 O O . TRP A 1 315 ? 14.793 -2.646 -27.484 1.00 94.31 315 TRP A O 1
ATOM 2466 N N . ALA A 1 316 ? 14.870 -4.630 -26.427 1.00 93.06 316 ALA A N 1
ATOM 2467 C CA . ALA A 1 316 ? 16.310 -4.620 -26.193 1.00 93.06 316 ALA A CA 1
ATOM 2468 C C . ALA A 1 316 ? 17.100 -4.635 -27.514 1.00 93.06 316 ALA A C 1
ATOM 2470 O O . ALA A 1 316 ? 18.002 -3.825 -27.716 1.00 93.06 316 ALA A O 1
ATOM 2471 N N . GLY A 1 317 ? 16.707 -5.468 -28.478 1.00 92.31 317 GLY A N 1
ATOM 2472 C CA . GLY A 1 317 ? 17.336 -5.509 -29.798 1.00 92.31 317 GLY A CA 1
ATOM 2473 C C . GLY A 1 317 ? 17.147 -4.210 -30.587 1.00 92.31 317 GLY A C 1
ATOM 2474 O O . GLY A 1 317 ? 18.065 -3.757 -31.269 1.00 92.31 317 GLY A O 1
ATOM 2475 N N . SER A 1 318 ? 15.982 -3.556 -30.471 1.00 92.94 318 SER A N 1
ATOM 2476 C CA . SER A 1 318 ? 15.757 -2.237 -31.081 1.00 92.94 318 SER A CA 1
ATOM 2477 C C . SER A 1 318 ? 16.728 -1.191 -30.548 1.00 92.94 318 SER A C 1
ATOM 2479 O O . SER A 1 318 ? 17.130 -0.309 -31.303 1.00 92.94 318 SER A O 1
ATOM 2481 N N . ILE A 1 319 ? 17.060 -1.262 -29.266 1.00 91.12 319 ILE A N 1
ATOM 2482 C CA . ILE A 1 319 ? 18.013 -0.369 -28.622 1.00 91.12 319 ILE A CA 1
ATOM 2483 C C . ILE A 1 319 ? 19.435 -0.646 -29.114 1.00 91.12 319 ILE A C 1
ATOM 2485 O O . ILE A 1 319 ? 20.127 0.288 -29.513 1.00 91.12 319 ILE A O 1
ATOM 2489 N N . VAL A 1 320 ? 19.846 -1.919 -29.112 1.00 89.69 320 VAL A N 1
ATOM 2490 C CA . VAL A 1 320 ? 21.185 -2.347 -29.544 1.00 89.69 320 VAL A CA 1
ATOM 2491 C C . VAL A 1 320 ? 21.464 -1.870 -30.968 1.00 89.69 320 VAL A C 1
ATOM 2493 O O . VAL A 1 320 ? 22.501 -1.256 -31.215 1.00 89.69 320 VAL A O 1
ATOM 2496 N N . ARG A 1 321 ? 20.493 -2.050 -31.875 1.00 87.50 321 ARG A N 1
ATOM 2497 C CA . ARG A 1 321 ? 20.575 -1.560 -33.259 1.00 87.50 321 ARG A CA 1
ATOM 2498 C C . ARG A 1 321 ? 20.607 -0.035 -33.346 1.00 87.50 321 ARG A C 1
ATOM 2500 O O . ARG A 1 321 ? 21.430 0.513 -34.061 1.00 87.50 321 ARG A O 1
ATOM 2507 N N . ALA A 1 322 ? 19.728 0.661 -32.623 1.00 83.38 322 ALA A N 1
ATOM 2508 C CA . ALA A 1 322 ? 19.619 2.120 -32.716 1.00 83.38 322 ALA A CA 1
ATOM 2509 C C . ALA A 1 322 ? 20.841 2.865 -32.157 1.00 83.38 322 ALA A C 1
ATOM 2511 O O . ALA A 1 322 ? 21.118 3.989 -32.569 1.00 83.38 322 ALA A O 1
ATOM 2512 N N . LYS A 1 323 ? 21.547 2.272 -31.191 1.00 77.69 323 LYS A N 1
ATOM 2513 C CA . LYS A 1 323 ? 22.709 2.878 -30.530 1.00 77.69 323 LYS A CA 1
ATOM 2514 C C . LYS A 1 323 ? 24.046 2.328 -31.034 1.00 77.69 323 LYS A C 1
ATOM 2516 O O . LYS A 1 323 ? 25.064 2.662 -30.441 1.00 77.69 323 LYS A O 1
ATOM 2521 N N . ASN A 1 324 ? 24.045 1.512 -32.098 1.00 70.81 324 ASN A N 1
ATOM 2522 C CA . ASN A 1 324 ? 25.225 0.798 -32.600 1.00 70.81 324 ASN A CA 1
ATOM 2523 C C . ASN A 1 324 ? 26.011 0.135 -31.467 1.00 70.81 324 ASN A C 1
ATOM 2525 O O . ASN A 1 324 ? 27.234 0.194 -31.412 1.00 70.81 324 ASN A O 1
ATOM 2529 N N . LEU A 1 325 ? 25.294 -0.492 -30.534 1.00 62.84 325 LEU A N 1
ATOM 2530 C CA . LEU A 1 325 ? 25.913 -1.277 -29.478 1.00 62.84 325 LEU A CA 1
ATOM 2531 C C . LEU A 1 325 ? 26.296 -2.647 -30.046 1.00 62.84 325 LEU A C 1
ATOM 2533 O O . LEU A 1 325 ? 26.006 -3.644 -29.400 1.00 62.84 325 LEU A O 1
ATOM 2537 N N . VAL A 1 326 ? 26.947 -2.704 -31.204 1.00 53.06 326 VAL A N 1
ATOM 2538 C CA . VAL A 1 326 ? 27.637 -3.896 -31.710 1.00 53.06 326 VAL A CA 1
ATOM 2539 C C . VAL A 1 326 ? 29.102 -3.700 -31.367 1.00 53.06 326 VAL A C 1
ATOM 2541 O O . VAL A 1 326 ? 29.721 -2.807 -31.973 1.00 53.06 326 VAL A O 1
#

pLDDT: mean 81.89, std 14.51, range [27.78, 95.81]

Sequence (326 aa):
MELSECFDILGVQPGAHLKEVRSAFRRLALTCHPDLAGPQGAKKFEAAAAAYARLKSATPAQISESLKKKKSRGAFAGSPFARGGKEARKSREGRRAAKEDDRSQRVRDLMLERALVETELTLARIVEKAARTGDSREPVSVAQRLASSHPGVRLLAMGALARSKPDRETFASLVGMLRRWPPDDDIMEHLTLIDCTAEQKLEIIAALEPRVHLLSEASAFSLMRWGSSSRADESLNERMLSHPSPRVIARALARWRRREPPDDLTLIRLLKREEEEEVLVPLLRLLKERSIPAFACARVRLLSENHASAAVRVWAGSIVRAKNLV

Secondary structure (DSSP, 8-state):
--HHHHHHHTT--TT--HHHHHHHHHHHHHHH-HHHH-HHHHHHHHHHHHHHHHHHH--HHHHHHHHHHHHTT------S---S-HHHHHHHHHHHHHHHHHHHHHHHHHHHHHHHHHHHHHHHHHHHHHHHHTTTS----HHHHHT-S-HHHHHHHHHHHTTSPPPHHHHHHHHHHHHHS---HHHHHHHHHS---HHHHHHHHHHHGGGGGGS-HHHHHHHHHHT-SHHHHHHHHHHHTT-S-HHHHHHHHHT---SSPSPHHHHHHHHT-TT-HHHHHHHHHHHHHH---HHHHHHHHHHHHH-S-HHHHHHHHHHHHHTT--